Protein AF-0000000079065966 (afdb_homodimer)

Organism: Streptomyces microflavus (NCBI:txid1919)

Solvent-accessible surface area (backbone atoms only — not comparable to full-atom values): 17294 Å² total; per-residue (Å²): 127,81,74,76,70,77,72,77,68,74,50,72,69,53,46,51,36,51,50,46,52,52,47,35,49,51,50,49,51,52,50,54,34,58,73,31,46,89,75,75,36,49,62,66,55,49,52,51,52,50,55,21,69,71,29,74,92,22,32,36,45,49,69,56,48,16,60,74,68,72,39,54,65,68,60,41,50,55,50,49,52,56,36,32,77,72,44,32,31,43,78,43,78,32,88,91,34,90,84,40,42,26,41,29,55,30,73,57,26,51,52,47,44,68,64,46,47,54,56,51,46,50,49,46,33,74,63,46,54,72,66,41,52,74,67,41,43,52,46,37,34,61,44,42,48,59,39,35,53,53,49,51,54,57,71,70,51,131,128,82,74,77,71,75,72,75,69,73,50,73,68,52,45,52,36,49,52,47,52,52,48,34,50,52,50,48,50,52,51,52,36,60,72,30,46,89,73,76,39,50,62,65,55,49,50,50,51,50,54,21,68,71,29,74,94,22,32,38,44,50,69,56,47,17,60,74,68,71,40,51,66,67,60,40,49,54,49,48,51,56,36,32,76,73,46,33,32,44,78,42,77,35,88,89,34,91,85,39,42,26,41,30,57,29,72,55,27,50,52,48,44,68,63,46,47,52,55,50,46,50,50,47,32,74,64,45,54,72,69,40,53,74,67,41,44,52,46,38,35,62,47,43,48,60,37,34,52,54,49,52,53,57,72,68,52,131

Structure (mmCIF, N/CA/C/O backbone):
data_AF-0000000079065966-model_v1
#
loop_
_entity.id
_entity.type
_entity.pdbx_description
1 polymer 'MarR family transcriptional regulator'
#
loop_
_atom_site.group_PDB
_atom_site.id
_atom_site.type_symbol
_atom_site.label_atom_id
_atom_site.label_alt_id
_atom_site.label_comp_id
_atom_site.label_asym_id
_atom_site.label_entity_id
_atom_site.label_seq_id
_atom_site.pdbx_PDB_ins_code
_atom_site.Cartn_x
_atom_site.Cartn_y
_atom_site.Cartn_z
_atom_site.occupancy
_atom_site.B_iso_or_equiv
_atom_site.auth_seq_id
_atom_site.auth_comp_id
_atom_site.auth_asym_id
_atom_site.auth_atom_id
_atom_site.pdbx_PDB_model_num
ATOM 1 N N . MET A 1 1 ? -3.422 13.891 37.094 1 37.69 1 MET A N 1
ATOM 2 C CA . MET A 1 1 ? -3.006 14.859 36.094 1 37.69 1 MET A CA 1
ATOM 3 C C . MET A 1 1 ? -2.43 14.164 34.844 1 37.69 1 MET A C 1
ATOM 5 O O . MET A 1 1 ? -1.383 13.523 34.938 1 37.69 1 MET A O 1
ATOM 9 N N . GLU A 1 2 ? -3.117 13.398 34.031 1 45.69 2 GLU A N 1
ATOM 10 C CA . GLU A 1 2 ? -2.643 12.484 33 1 45.69 2 GLU A CA 1
ATOM 11 C C . GLU A 1 2 ? -1.562 13.133 32.125 1 45.69 2 GLU A C 1
ATOM 13 O O . GLU A 1 2 ? -1.772 14.211 31.562 1 45.69 2 GLU A O 1
ATOM 18 N N . THR A 1 3 ? -0.371 13.164 32.469 1 48.66 3 THR A N 1
ATOM 19 C CA . THR A 1 3 ? 0.788 13.836 31.891 1 48.66 3 THR A CA 1
ATOM 20 C C . THR A 1 3 ? 0.725 13.828 30.359 1 48.66 3 THR A C 1
ATOM 22 O O . THR A 1 3 ? 0.748 12.766 29.734 1 48.66 3 THR A O 1
ATOM 25 N N . GLU A 1 4 ? -0.039 14.727 29.781 1 56.72 4 GLU A N 1
ATOM 26 C CA . GLU A 1 4 ? -0.196 14.961 28.344 1 56.72 4 GLU A CA 1
ATOM 27 C C . GLU A 1 4 ? 1.145 14.867 27.625 1 56.72 4 GLU A C 1
ATOM 29 O O . GLU A 1 4 ? 1.995 15.75 27.766 1 56.72 4 GLU A O 1
ATOM 34 N N . THR A 1 5 ? 1.752 13.68 27.625 1 67.38 5 THR A N 1
ATOM 35 C CA . THR A 1 5 ? 3.08 13.5 27.047 1 67.38 5 THR A CA 1
ATOM 36 C C . THR A 1 5 ? 3.182 14.18 25.688 1 67.38 5 THR A C 1
ATOM 38 O O . THR A 1 5 ? 2.25 14.117 24.891 1 67.38 5 THR A O 1
ATOM 41 N N . ALA A 1 6 ? 4.078 15.164 25.578 1 87.31 6 ALA A N 1
ATOM 42 C CA . ALA A 1 6 ? 4.391 15.953 24.375 1 87.31 6 ALA A CA 1
ATOM 43 C C . ALA A 1 6 ? 4.543 15.047 23.156 1 87.31 6 ALA A C 1
ATOM 45 O O . ALA A 1 6 ? 5.086 13.945 23.25 1 87.31 6 ALA A O 1
ATOM 46 N N . THR A 1 7 ? 3.779 15.367 22.078 1 92.62 7 THR A N 1
ATOM 47 C CA . THR A 1 7 ? 3.836 14.625 20.812 1 92.62 7 THR A CA 1
ATOM 48 C C . THR A 1 7 ? 5.281 14.438 20.359 1 92.62 7 THR A C 1
ATOM 50 O O . THR A 1 7 ? 6.062 15.391 20.359 1 92.62 7 THR A O 1
ATOM 53 N N . ARG A 1 8 ? 5.773 13.281 20.203 1 95.25 8 ARG A N 1
ATOM 54 C CA . ARG A 1 8 ? 7.094 12.984 19.656 1 95.25 8 ARG A CA 1
ATOM 55 C C . ARG A 1 8 ? 7.082 13.055 18.141 1 95.25 8 ARG A C 1
ATOM 57 O O . ARG A 1 8 ? 7.066 12.031 17.453 1 95.25 8 ARG A O 1
ATOM 64 N N . TRP A 1 9 ? 7.086 14.156 17.625 1 97.5 9 TRP A N 1
ATOM 65 C CA . TRP A 1 9 ? 7.055 14.391 16.188 1 97.5 9 TRP A CA 1
ATOM 66 C C . TRP A 1 9 ? 8.242 13.711 15.5 1 97.5 9 TRP A C 1
ATOM 68 O O . TRP A 1 9 ? 9.289 13.516 16.109 1 97.5 9 TRP A O 1
ATOM 78 N N . LEU A 1 10 ? 8.047 13.383 14.266 1 97.62 10 LEU A N 1
ATOM 79 C CA . LEU A 1 10 ? 9.148 12.82 13.5 1 97.62 10 LEU A CA 1
ATOM 80 C C . LEU A 1 10 ? 10.203 13.883 13.203 1 97.62 10 LEU A C 1
ATOM 82 O O . LEU A 1 10 ? 9.875 15.016 12.867 1 97.62 10 LEU A O 1
ATOM 86 N N . SER A 1 11 ? 11.492 13.492 13.414 1 97.5 11 SER A N 1
ATOM 87 C CA . SER A 1 11 ? 12.57 14.359 12.961 1 97.5 11 SER A CA 1
ATOM 88 C C . SER A 1 11 ? 12.555 14.508 11.438 1 97.5 11 SER A C 1
ATOM 90 O O . SER A 1 11 ? 11.836 13.781 10.75 1 97.5 11 SER A O 1
ATOM 92 N N . ASP A 1 12 ? 13.336 15.438 10.914 1 95.94 12 ASP A N 1
ATOM 93 C CA . ASP A 1 12 ? 13.406 15.641 9.469 1 95.94 12 ASP A CA 1
ATOM 94 C C . ASP A 1 12 ? 13.859 14.367 8.75 1 95.94 12 ASP A C 1
ATOM 96 O O . ASP A 1 12 ? 13.312 14.008 7.711 1 95.94 12 ASP A O 1
ATOM 100 N N . THR A 1 13 ? 14.828 13.719 9.344 1 96.56 13 THR A N 1
ATOM 101 C CA . THR A 1 13 ? 15.352 12.492 8.75 1 96.56 13 THR A CA 1
ATOM 102 C C . THR A 1 13 ? 14.289 11.391 8.773 1 96.56 13 THR A C 1
ATOM 104 O O . THR A 1 13 ? 14.125 10.664 7.793 1 96.56 13 THR A O 1
ATOM 107 N N . GLU A 1 14 ? 13.617 11.32 9.898 1 97.94 14 GLU A N 1
ATOM 108 C CA . GLU A 1 14 ? 12.547 10.328 10.023 1 97.94 14 GLU A CA 1
ATOM 109 C C . GLU A 1 14 ? 11.422 10.609 9.031 1 97.94 14 GLU A C 1
ATOM 111 O O . GLU A 1 14 ? 10.906 9.68 8.398 1 97.94 14 GLU A O 1
ATOM 116 N N . GLN A 1 15 ? 11.086 11.891 8.922 1 96.88 15 GLN A N 1
ATOM 117 C CA . GLN A 1 15 ? 10.023 12.297 8 1 96.88 15 GLN A CA 1
ATOM 118 C C . GLN A 1 15 ? 10.391 11.953 6.562 1 96.88 15 GLN A C 1
ATOM 120 O O . GLN A 1 15 ? 9.555 11.461 5.805 1 96.88 15 GLN A O 1
ATOM 125 N N . CYS A 1 16 ? 11.586 12.203 6.203 1 96.12 16 CYS A N 1
ATOM 126 C CA . CYS A 1 16 ? 12.055 11.914 4.852 1 96.12 16 CYS A CA 1
ATOM 127 C C . CYS A 1 16 ? 11.984 10.414 4.559 1 96.12 16 CYS A C 1
ATOM 129 O O . CYS A 1 16 ? 11.469 10.008 3.52 1 96.12 16 CYS A O 1
ATOM 131 N N . ALA A 1 17 ? 12.43 9.602 5.465 1 97.44 17 ALA A N 1
ATOM 132 C CA . ALA A 1 17 ? 12.398 8.148 5.297 1 97.44 17 ALA A CA 1
ATOM 133 C C . ALA A 1 17 ? 10.961 7.641 5.223 1 97.44 17 ALA A C 1
ATOM 135 O O . ALA A 1 17 ? 10.641 6.773 4.402 1 97.44 17 ALA A O 1
ATOM 136 N N . TRP A 1 18 ? 10.133 8.195 6.078 1 97.81 18 TRP A N 1
ATOM 137 C CA . TRP A 1 18 ? 8.727 7.82 6.137 1 97.81 18 TRP A CA 1
ATOM 138 C C . TRP A 1 18 ? 8.031 8.109 4.809 1 97.81 18 TRP A C 1
ATOM 140 O O . TRP A 1 18 ? 7.375 7.23 4.242 1 97.81 18 TRP A O 1
ATOM 150 N N . ARG A 1 19 ? 8.25 9.305 4.293 1 95.25 19 ARG A N 1
ATOM 151 C CA . ARG A 1 19 ? 7.613 9.711 3.045 1 95.25 19 ARG A CA 1
ATOM 152 C C . ARG A 1 19 ? 8.141 8.891 1.869 1 95.25 19 ARG A C 1
ATOM 154 O O . ARG A 1 19 ? 7.383 8.547 0.959 1 95.25 19 ARG A O 1
ATOM 161 N N . THR A 1 20 ? 9.391 8.578 1.891 1 96.69 20 THR A N 1
ATOM 162 C CA . THR A 1 20 ? 9.953 7.738 0.842 1 96.69 20 THR A CA 1
ATOM 163 C C . THR A 1 20 ? 9.32 6.352 0.859 1 96.69 20 THR A C 1
ATOM 165 O O . THR A 1 20 ? 8.984 5.805 -0.193 1 96.69 20 THR A O 1
ATOM 168 N N . HIS A 1 21 ? 9.188 5.797 2.039 1 97.5 21 HIS A N 1
ATOM 169 C CA . HIS A 1 21 ? 8.547 4.492 2.166 1 97.5 21 HIS A CA 1
ATOM 170 C C . HIS A 1 21 ? 7.125 4.52 1.62 1 97.5 21 HIS A C 1
ATOM 172 O O . HIS A 1 21 ? 6.73 3.637 0.853 1 97.5 21 HIS A O 1
ATOM 178 N N . LEU A 1 22 ? 6.344 5.551 1.983 1 96 22 LEU A N 1
ATOM 179 C CA . LEU A 1 22 ? 4.969 5.684 1.514 1 96 22 LEU A CA 1
ATOM 180 C C . LEU A 1 22 ? 4.926 5.828 -0.003 1 96 22 LEU A C 1
ATOM 182 O O . LEU A 1 22 ? 4.113 5.184 -0.67 1 96 22 LEU A O 1
ATOM 186 N N . ASP A 1 23 ? 5.84 6.664 -0.522 1 94.25 23 ASP A N 1
ATOM 187 C CA . ASP A 1 23 ? 5.895 6.898 -1.962 1 94.25 23 ASP A CA 1
ATOM 188 C C . ASP A 1 23 ? 6.176 5.602 -2.717 1 94.25 23 ASP A C 1
ATOM 190 O O . ASP A 1 23 ? 5.461 5.262 -3.666 1 94.25 23 ASP A O 1
ATOM 194 N N . VAL A 1 24 ? 7.141 4.895 -2.311 1 97.31 24 VAL A N 1
ATOM 195 C CA . VAL A 1 24 ? 7.508 3.654 -2.984 1 97.31 24 VAL A CA 1
ATOM 196 C C . VAL A 1 24 ? 6.344 2.668 -2.926 1 97.31 24 VAL A C 1
ATOM 198 O O . VAL A 1 24 ? 5.992 2.053 -3.934 1 97.31 24 VAL A O 1
ATOM 201 N N . SER A 1 25 ? 5.73 2.529 -1.759 1 96.81 25 SER A N 1
ATOM 202 C CA . SER A 1 25 ? 4.625 1.594 -1.598 1 96.81 25 SER A CA 1
ATOM 203 C C . SER A 1 25 ? 3.471 1.935 -2.537 1 96.81 25 SER A C 1
ATOM 205 O O . SER A 1 25 ? 2.957 1.062 -3.24 1 96.81 25 SER A O 1
ATOM 207 N N . ARG A 1 26 ? 3.135 3.164 -2.637 1 94 26 ARG A N 1
ATOM 208 C CA . ARG A 1 26 ? 2.004 3.602 -3.447 1 94 26 ARG A CA 1
ATOM 209 C C . ARG A 1 26 ? 2.334 3.529 -4.934 1 94 26 ARG A C 1
ATOM 211 O O . ARG A 1 26 ? 1.565 2.975 -5.723 1 94 26 ARG A O 1
ATOM 218 N N . LEU A 1 27 ? 3.465 4.102 -5.312 1 95.75 27 LEU A N 1
ATOM 219 C CA . LEU A 1 27 ? 3.855 4.176 -6.715 1 95.75 27 LEU A CA 1
ATOM 220 C C . LEU A 1 27 ? 4.102 2.785 -7.285 1 95.75 27 LEU A C 1
ATOM 222 O O . LEU A 1 27 ? 3.732 2.506 -8.43 1 95.75 27 LEU A O 1
ATOM 226 N N . LEU A 1 28 ? 4.742 1.965 -6.512 1 97.12 28 LEU A N 1
ATOM 227 C CA . LEU A 1 28 ? 5.016 0.604 -6.957 1 97.12 28 LEU A CA 1
ATOM 228 C C . LEU A 1 28 ? 3.723 -0.171 -7.176 1 97.12 28 LEU A C 1
ATOM 230 O O . LEU A 1 28 ? 3.553 -0.829 -8.203 1 97.12 28 LEU A O 1
ATOM 234 N N . MET A 1 29 ? 2.818 -0.089 -6.238 1 95.44 29 MET A N 1
ATOM 235 C CA . MET A 1 29 ? 1.539 -0.781 -6.375 1 95.44 29 MET A CA 1
ATOM 236 C C . MET A 1 29 ? 0.782 -0.289 -7.602 1 95.44 29 MET A C 1
ATOM 238 O O . MET A 1 29 ? 0.208 -1.088 -8.344 1 95.44 29 MET A O 1
ATOM 242 N N . HIS A 1 30 ? 0.78 0.949 -7.801 1 93.56 30 HIS A N 1
ATOM 243 C CA . HIS A 1 30 ? 0.132 1.524 -8.977 1 93.56 30 HIS A CA 1
ATOM 244 C C . HIS A 1 30 ? 0.741 0.979 -10.266 1 93.56 30 HIS A C 1
ATOM 246 O O . HIS A 1 30 ? 0.015 0.577 -11.172 1 93.56 30 HIS A O 1
ATOM 252 N N . GLN A 1 31 ? 2.02 0.978 -10.297 1 96.12 31 GLN A N 1
ATOM 253 C CA . GLN A 1 31 ? 2.723 0.507 -11.492 1 96.12 31 GLN A CA 1
ATOM 254 C C . GLN A 1 31 ? 2.457 -0.976 -11.734 1 96.12 31 GLN A C 1
ATOM 256 O O . GLN A 1 31 ? 2.225 -1.39 -12.875 1 96.12 31 GLN A O 1
ATOM 261 N N . LEU A 1 32 ? 2.479 -1.785 -10.719 1 97.19 32 LEU A N 1
ATOM 262 C CA . LEU A 1 32 ? 2.225 -3.217 -10.844 1 97.19 32 LEU A CA 1
ATOM 263 C C . LEU A 1 32 ? 0.792 -3.477 -11.297 1 97.19 32 LEU A C 1
ATOM 265 O O . LEU A 1 32 ? 0.546 -4.367 -12.109 1 97.19 32 LEU A O 1
ATOM 269 N N . GLU A 1 33 ? -0.134 -2.723 -10.75 1 96.06 33 GLU A N 1
ATOM 270 C CA . GLU A 1 33 ? -1.522 -2.832 -11.18 1 96.06 33 GLU A CA 1
ATOM 271 C C . GLU A 1 33 ? -1.66 -2.525 -12.672 1 96.06 33 GLU A C 1
ATOM 273 O O . GLU A 1 33 ? -2.316 -3.266 -13.406 1 96.06 33 GLU A O 1
ATOM 278 N N . LYS A 1 34 ? -1.027 -1.476 -13.062 1 95.38 34 LYS A N 1
ATOM 279 C CA . LYS A 1 34 ? -1.047 -1.09 -14.477 1 95.38 34 LYS A CA 1
ATOM 280 C C . LYS A 1 34 ? -0.482 -2.199 -15.352 1 95.38 34 LYS A C 1
ATOM 282 O O . LYS A 1 34 ? -1.034 -2.498 -16.422 1 95.38 34 LYS A O 1
ATOM 287 N N . ASP A 1 35 ? 0.582 -2.83 -14.945 1 97 35 ASP A N 1
ATOM 288 C CA . ASP A 1 35 ? 1.266 -3.857 -15.727 1 97 35 ASP A CA 1
ATOM 289 C C . ASP A 1 35 ? 0.43 -5.133 -15.812 1 97 35 ASP A C 1
ATOM 291 O O . ASP A 1 35 ? 0.662 -5.977 -16.672 1 97 35 ASP A O 1
ATOM 295 N N . LEU A 1 36 ? -0.584 -5.289 -14.906 1 97.62 36 LEU A N 1
ATOM 296 C CA . LEU A 1 36 ? -1.417 -6.484 -14.898 1 97.62 36 LEU A CA 1
ATOM 297 C C . LEU A 1 36 ? -2.709 -6.258 -15.672 1 97.62 36 LEU A C 1
ATOM 299 O O . LEU A 1 36 ? -3.414 -7.211 -16.016 1 97.62 36 LEU A O 1
ATOM 303 N N . GLN A 1 37 ? -2.973 -4.992 -16.031 1 96 37 GLN A N 1
ATOM 304 C CA . GLN A 1 37 ? -4.234 -4.617 -16.656 1 96 37 GLN A CA 1
ATOM 305 C C . GLN A 1 37 ? -4.426 -5.348 -17.984 1 96 37 GLN A C 1
ATOM 307 O O . GLN A 1 37 ? -5.516 -5.844 -18.281 1 96 37 GLN A O 1
ATOM 312 N N . PRO A 1 38 ? -3.396 -5.52 -18.828 1 96.5 38 PRO A N 1
ATOM 313 C CA . PRO A 1 38 ? -3.572 -6.195 -20.109 1 96.5 38 PRO A CA 1
ATOM 314 C C . PRO A 1 38 ? -4.027 -7.645 -19.953 1 96.5 38 PRO A C 1
ATOM 316 O O . PRO A 1 38 ? -4.551 -8.234 -20.906 1 96.5 38 PRO A O 1
ATOM 319 N N . PHE A 1 39 ? -3.936 -8.172 -18.828 1 96.56 39 PHE A N 1
ATOM 320 C CA . PHE A 1 39 ? -4.277 -9.57 -18.594 1 96.56 39 PHE A CA 1
ATOM 321 C C . PHE A 1 39 ? -5.613 -9.695 -17.875 1 96.56 39 PHE A C 1
ATOM 323 O O . PHE A 1 39 ? -6.039 -10.797 -17.531 1 96.56 39 PHE A O 1
ATOM 330 N N . GLY A 1 40 ? -6.184 -8.516 -17.531 1 95.75 40 GLY A N 1
ATOM 331 C CA . GLY A 1 40 ? -7.484 -8.508 -16.875 1 95.75 40 GLY A CA 1
ATOM 332 C C . GLY A 1 40 ? -7.43 -8.938 -15.43 1 95.75 40 GLY A C 1
ATOM 333 O O . GLY A 1 40 ? -8.406 -9.453 -14.891 1 95.75 40 GLY A O 1
AT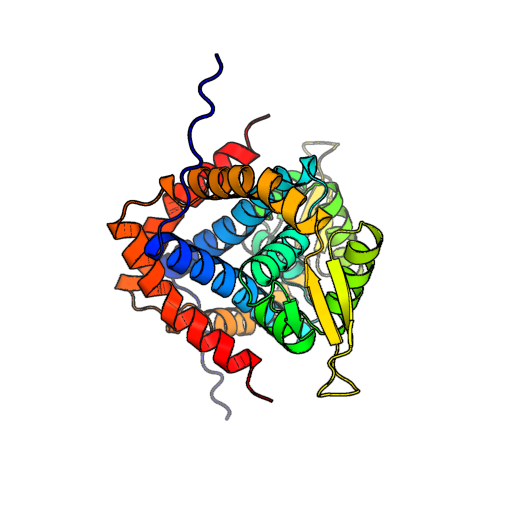OM 334 N N . LEU A 1 41 ? -6.301 -8.82 -14.773 1 97.25 41 LEU A N 1
ATOM 335 C CA . LEU A 1 41 ? -6.117 -9.203 -13.375 1 97.25 41 LEU A CA 1
ATOM 336 C C . LEU A 1 41 ? -5.789 -7.984 -12.523 1 97.25 41 LEU A C 1
ATOM 338 O O . LEU A 1 41 ? -5.051 -7.098 -12.953 1 97.25 41 LEU A O 1
ATOM 342 N N . THR A 1 42 ? -6.297 -7.941 -11.32 1 95.81 42 THR A N 1
ATOM 343 C CA . THR A 1 42 ? -5.824 -7.016 -10.297 1 95.81 42 THR A CA 1
ATOM 344 C C . THR A 1 42 ? -4.684 -7.629 -9.492 1 95.81 42 THR A C 1
ATOM 346 O O . THR A 1 42 ? -4.418 -8.828 -9.602 1 95.81 42 THR A O 1
ATOM 349 N N . MET A 1 43 ? -4.059 -6.832 -8.758 1 95.56 43 MET A N 1
ATOM 350 C CA . MET A 1 43 ? -3.01 -7.348 -7.883 1 95.56 43 MET A CA 1
ATOM 351 C C . MET A 1 43 ? -3.58 -8.352 -6.883 1 95.56 43 MET A C 1
ATOM 353 O O . MET A 1 43 ? -2.922 -9.336 -6.543 1 95.56 43 MET A O 1
ATOM 357 N N . ASN A 1 44 ? -4.738 -8.102 -6.473 1 95.31 44 ASN A N 1
ATOM 358 C CA . ASN A 1 44 ? -5.379 -9.023 -5.535 1 95.31 44 ASN A CA 1
ATOM 359 C C . ASN A 1 44 ? -5.691 -10.359 -6.188 1 95.31 44 ASN A C 1
ATOM 361 O O . ASN A 1 44 ? -5.496 -11.414 -5.578 1 95.31 44 ASN A O 1
ATOM 365 N N . ASP A 1 45 ? -6.223 -10.297 -7.398 1 97.25 45 ASP A N 1
ATOM 366 C CA . ASP A 1 45 ? -6.43 -11.531 -8.141 1 97.25 45 ASP A CA 1
ATOM 367 C C . ASP A 1 45 ? -5.133 -12.328 -8.258 1 97.25 45 ASP A C 1
ATOM 369 O O . ASP A 1 45 ? -5.109 -13.531 -7.988 1 97.25 45 ASP A O 1
ATOM 373 N N . TYR A 1 46 ? -4.16 -11.633 -8.695 1 98 46 TYR A N 1
ATOM 374 C CA . TYR A 1 46 ? -2.873 -12.281 -8.938 1 9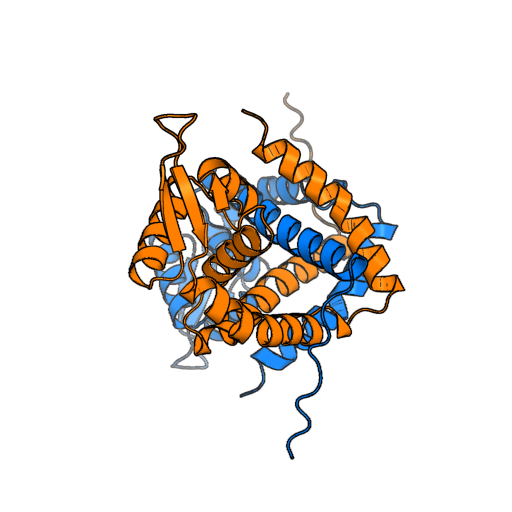8 46 TYR A CA 1
ATOM 375 C C . TYR A 1 46 ? -2.326 -12.906 -7.66 1 98 46 TYR A C 1
ATOM 377 O O . TYR A 1 46 ? -1.787 -14.016 -7.691 1 98 46 TYR A O 1
ATOM 385 N N . GLU A 1 47 ? -2.443 -12.227 -6.578 1 96.75 47 GLU A N 1
ATOM 386 C CA . GLU A 1 47 ? -1.979 -12.734 -5.293 1 96.75 47 GLU A CA 1
ATOM 387 C C . GLU A 1 47 ? -2.701 -14.031 -4.922 1 96.75 47 GLU A C 1
ATOM 389 O O . GLU A 1 47 ? -2.088 -14.961 -4.391 1 96.75 47 GLU A O 1
ATOM 394 N N . ILE A 1 48 ? -3.961 -14.055 -5.168 1 98.12 48 ILE A N 1
ATOM 395 C CA . ILE A 1 48 ? -4.734 -15.266 -4.906 1 98.12 48 ILE A CA 1
ATOM 396 C C . ILE A 1 48 ? -4.211 -16.406 -5.766 1 98.12 48 ILE A C 1
ATOM 398 O O . ILE A 1 48 ? -3.965 -17.516 -5.262 1 98.12 48 ILE A O 1
ATOM 402 N N . LEU A 1 49 ? -4.016 -16.141 -7.039 1 98.5 49 LEU A N 1
ATOM 403 C CA . LEU A 1 49 ? -3.516 -17.156 -7.957 1 98.5 49 LEU A CA 1
ATOM 404 C C . LEU A 1 49 ? -2.135 -17.641 -7.527 1 98.5 49 LEU A C 1
ATOM 406 O O . LEU A 1 49 ? -1.844 -18.844 -7.598 1 98.5 49 LEU A O 1
ATOM 410 N N . VAL A 1 50 ? -1.298 -16.781 -7.07 1 97.75 50 VAL A N 1
ATOM 411 C CA . VAL A 1 50 ? 0.043 -17.141 -6.617 1 97.75 50 VAL A CA 1
ATOM 412 C C . VAL A 1 50 ? -0.051 -18.062 -5.41 1 97.75 50 VAL A C 1
ATOM 414 O O . VAL A 1 50 ? 0.597 -19.109 -5.371 1 97.75 50 VAL A O 1
ATOM 417 N N . ASN A 1 51 ? -0.861 -17.656 -4.449 1 97.31 51 ASN A N 1
ATOM 418 C CA . ASN A 1 51 ? -1.013 -18.469 -3.252 1 97.31 51 ASN A CA 1
ATOM 419 C C . ASN A 1 51 ? -1.5 -19.875 -3.59 1 97.31 51 ASN A C 1
ATOM 421 O O . ASN A 1 51 ? -0.97 -20.859 -3.074 1 97.31 51 ASN A O 1
ATOM 425 N N . LEU A 1 52 ? -2.438 -19.953 -4.457 1 98.38 52 LEU A N 1
ATOM 426 C CA . LEU A 1 52 ? -2.975 -21.25 -4.84 1 98.38 52 LEU A CA 1
ATOM 427 C C . LEU A 1 52 ? -1.943 -22.047 -5.625 1 98.38 52 LEU A C 1
ATOM 429 O O . LEU A 1 52 ? -1.776 -23.25 -5.395 1 98.38 52 LEU A O 1
ATOM 433 N N . SER A 1 53 ? -1.277 -21.438 -6.527 1 97.56 53 SER A N 1
ATOM 434 C CA . SER A 1 53 ? -0.302 -22.094 -7.379 1 97.56 53 SER A CA 1
ATOM 435 C C . SER A 1 53 ? 0.836 -22.703 -6.559 1 97.56 53 SER A C 1
ATOM 437 O O . SER A 1 53 ? 1.437 -23.703 -6.957 1 97.56 53 SER A O 1
ATOM 439 N N . GLU A 1 54 ? 1.099 -22.109 -5.422 1 95.62 54 GLU A N 1
ATOM 440 C CA . GLU A 1 54 ? 2.217 -22.531 -4.59 1 95.62 54 GLU A CA 1
ATOM 441 C C . GLU A 1 54 ? 1.754 -23.5 -3.504 1 95.62 54 GLU A C 1
ATOM 443 O O . GLU A 1 54 ? 2.572 -24.047 -2.76 1 95.62 54 GLU A O 1
ATOM 448 N N . SER A 1 55 ? 0.519 -23.734 -3.42 1 96.94 55 SER A N 1
ATOM 449 C CA . SER A 1 55 ? -0.029 -24.578 -2.367 1 96.94 55 SER A CA 1
ATOM 450 C C . SER A 1 55 ? -0.077 -26.047 -2.805 1 96.94 55 SER A C 1
ATOM 452 O O . SER A 1 55 ? -0.126 -26.344 -4 1 96.94 55 SER A O 1
ATOM 454 N N . ASP A 1 56 ? -0.087 -26.906 -1.796 1 94.75 56 ASP A N 1
ATOM 455 C CA . ASP A 1 56 ? -0.27 -28.328 -2.07 1 94.75 56 ASP A CA 1
ATOM 456 C C . ASP A 1 56 ? -1.589 -28.578 -2.795 1 94.75 56 ASP A C 1
ATOM 458 O O . ASP A 1 56 ? -2.631 -28.047 -2.404 1 94.75 56 ASP A O 1
ATOM 462 N N . GLU A 1 57 ? -1.477 -29.359 -3.891 1 94.75 57 GLU A N 1
ATOM 463 C CA . GLU A 1 57 ? -2.627 -29.734 -4.707 1 94.75 57 GLU A CA 1
ATOM 464 C C . GLU A 1 57 ? -3.307 -28.516 -5.301 1 94.75 57 GLU A C 1
ATOM 466 O O . GLU A 1 57 ? -4.48 -28.562 -5.668 1 94.75 57 GLU A O 1
ATOM 471 N N . GLN A 1 58 ? -2.682 -27.344 -5.199 1 97.69 58 GLN A N 1
ATOM 472 C CA . GLN A 1 58 ? -3.133 -26.078 -5.77 1 97.69 58 GLN A CA 1
ATOM 473 C C . GLN A 1 58 ? -4.484 -25.656 -5.191 1 97.69 58 GLN A C 1
ATOM 475 O O . GLN A 1 58 ? -5.371 -25.219 -5.926 1 97.69 58 GLN A O 1
ATOM 480 N N . ARG A 1 59 ? -4.621 -25.891 -3.916 1 97.12 59 ARG A N 1
ATOM 481 C CA . ARG A 1 59 ? -5.836 -25.484 -3.215 1 97.12 59 ARG A CA 1
ATOM 482 C C . ARG A 1 59 ? -5.516 -24.969 -1.82 1 97.12 59 ARG A C 1
ATOM 484 O O . ARG A 1 59 ? -4.441 -25.234 -1.277 1 97.12 59 ARG A O 1
ATOM 491 N N . MET A 1 60 ? -6.379 -24.109 -1.304 1 97.06 60 MET A N 1
ATOM 492 C CA . MET A 1 60 ? -6.273 -23.562 0.047 1 97.06 60 MET A CA 1
ATOM 493 C C . MET A 1 60 ? -7.656 -23.391 0.671 1 97.06 60 MET A C 1
ATOM 495 O O . MET A 1 60 ? -8.617 -23.062 -0.023 1 97.06 60 MET A O 1
ATOM 499 N N . ARG A 1 61 ? -7.664 -23.703 2.012 1 96.12 61 ARG A N 1
ATOM 500 C CA . ARG A 1 61 ? -8.891 -23.328 2.707 1 96.12 61 ARG A CA 1
ATOM 501 C C . ARG A 1 61 ? -9.172 -21.844 2.578 1 96.12 61 ARG A C 1
ATOM 503 O O . ARG A 1 61 ? -8.25 -21.031 2.641 1 96.12 61 ARG A O 1
ATOM 510 N N . MET A 1 62 ? -10.492 -21.547 2.453 1 96.12 62 MET A N 1
ATOM 511 C CA . MET A 1 62 ? -10.891 -20.156 2.293 1 96.12 62 MET A CA 1
ATOM 512 C C . MET A 1 62 ? -10.383 -19.312 3.457 1 96.12 62 MET A C 1
ATOM 514 O O . MET A 1 62 ? -9.914 -18.188 3.254 1 96.12 62 MET A O 1
ATOM 518 N N . SER A 1 63 ? -10.391 -19.812 4.602 1 94.56 63 SER A N 1
ATOM 519 C CA . SER A 1 63 ? -9.922 -19.094 5.777 1 94.56 63 SER A CA 1
ATOM 520 C C . SER A 1 63 ? -8.422 -18.844 5.715 1 94.56 63 SER A C 1
ATOM 522 O O . SER A 1 63 ? -7.953 -17.75 6.023 1 94.56 63 SER A O 1
ATOM 524 N N . ASP A 1 64 ? -7.688 -19.812 5.281 1 95.25 64 ASP A N 1
ATOM 525 C CA . ASP A 1 64 ? -6.238 -19.688 5.148 1 95.25 64 ASP A CA 1
ATOM 526 C C . ASP A 1 64 ? -5.871 -18.703 4.039 1 95.25 64 ASP A C 1
ATOM 528 O O . ASP A 1 64 ? -4.91 -17.938 4.172 1 95.25 64 ASP A O 1
ATOM 532 N N . LEU A 1 65 ? -6.641 -18.812 3.002 1 97 65 LEU A N 1
ATOM 533 C CA . LEU A 1 65 ? -6.402 -17.922 1.871 1 97 65 LEU A CA 1
ATOM 534 C C . LEU A 1 65 ? -6.688 -16.469 2.252 1 97 65 LEU A C 1
ATOM 536 O O . LEU A 1 65 ? -5.934 -15.57 1.889 1 97 65 LEU A O 1
ATOM 540 N N . ALA A 1 66 ? -7.746 -16.234 3.008 1 95.62 66 ALA A N 1
ATOM 541 C CA . ALA A 1 66 ? -8.062 -14.898 3.498 1 95.62 66 ALA A CA 1
ATOM 542 C C . ALA A 1 66 ? -6.93 -14.359 4.363 1 95.62 66 ALA A C 1
ATOM 544 O O . ALA A 1 66 ? -6.512 -13.203 4.203 1 95.62 66 ALA A O 1
ATOM 545 N N . ALA A 1 67 ? -6.371 -15.195 5.219 1 91.88 67 ALA A N 1
ATOM 546 C CA . ALA A 1 67 ? -5.262 -14.812 6.09 1 91.88 67 ALA A CA 1
ATOM 547 C C . ALA A 1 67 ? -4.004 -14.516 5.277 1 91.88 67 ALA A C 1
ATOM 549 O O . ALA A 1 67 ? -3.338 -13.5 5.504 1 91.88 67 ALA A O 1
ATOM 550 N N . ALA A 1 68 ? -3.734 -15.344 4.309 1 93.12 68 ALA A N 1
ATOM 551 C CA . ALA A 1 68 ? -2.523 -15.219 3.5 1 93.12 68 ALA A CA 1
ATOM 552 C C . ALA A 1 68 ? -2.564 -13.969 2.635 1 93.12 68 ALA A C 1
ATOM 554 O O . ALA A 1 68 ? -1.521 -13.391 2.32 1 93.12 68 ALA A O 1
ATOM 555 N N . THR A 1 69 ? -3.721 -13.508 2.238 1 93.5 69 THR A N 1
ATOM 556 C CA . THR A 1 69 ? -3.854 -12.352 1.357 1 93.5 69 THR A CA 1
ATOM 557 C C . THR A 1 69 ? -4.242 -11.109 2.152 1 93.5 69 THR A C 1
ATOM 559 O O . THR A 1 69 ? -4.562 -10.07 1.57 1 93.5 69 THR A O 1
ATOM 562 N N . LEU A 1 70 ? -4.344 -11.312 3.449 1 88.31 70 LEU A N 1
ATOM 563 C CA . LEU A 1 70 ? -4.664 -10.219 4.359 1 88.31 70 LEU A CA 1
ATOM 564 C C . LEU A 1 70 ? -6.004 -9.586 3.992 1 88.31 70 LEU A C 1
ATOM 566 O O . LEU A 1 70 ? -6.105 -8.359 3.887 1 88.31 70 LEU A O 1
ATOM 570 N N . GLN A 1 71 ? -6.969 -10.406 3.775 1 91.06 71 GLN A N 1
ATOM 571 C CA . GLN A 1 71 ? -8.312 -9.969 3.428 1 91.06 71 GLN A CA 1
ATOM 572 C C . GLN A 1 71 ? -9.336 -10.477 4.438 1 91.06 71 GLN A C 1
ATOM 574 O O . GLN A 1 71 ? -9.133 -11.508 5.074 1 91.06 71 GLN A O 1
ATOM 579 N N . SER A 1 72 ? -10.367 -9.656 4.566 1 91.69 72 SER A N 1
ATOM 580 C CA . SER A 1 72 ? -11.516 -10.203 5.281 1 91.69 72 SER A CA 1
ATOM 581 C C . SER A 1 72 ? -12.141 -11.375 4.52 1 91.69 72 SER A C 1
ATOM 583 O O . SER A 1 72 ? -11.984 -11.477 3.299 1 91.69 72 SER A O 1
ATOM 585 N N . LYS A 1 73 ? -12.875 -12.227 5.246 1 93.12 73 LYS A N 1
ATOM 586 C CA . LYS A 1 73 ? -13.539 -13.367 4.625 1 93.12 73 LYS A CA 1
ATOM 587 C C . LYS A 1 73 ? -14.555 -12.906 3.576 1 93.12 73 LYS A C 1
ATOM 589 O O . LYS A 1 73 ? -14.656 -13.5 2.5 1 93.12 73 LYS A O 1
ATOM 594 N N . SER A 1 74 ? -15.227 -11.875 3.918 1 94.44 74 SER A N 1
ATOM 595 C CA . SER A 1 74 ? -16.234 -11.344 3.012 1 94.44 74 SER A CA 1
ATOM 596 C C . SER A 1 74 ? -15.617 -10.844 1.714 1 94.44 74 SER A C 1
ATOM 598 O O . SER A 1 74 ? -16.062 -11.203 0.624 1 94.44 74 SER A O 1
ATOM 600 N N . ARG A 1 75 ? -14.531 -10.062 1.814 1 94 75 ARG A N 1
ATOM 601 C CA . ARG A 1 75 ? -13.852 -9.523 0.641 1 94 75 ARG A CA 1
ATOM 602 C C . ARG A 1 75 ? -13.281 -10.648 -0.219 1 94 75 ARG A C 1
ATOM 604 O O . ARG A 1 75 ? -13.398 -10.617 -1.446 1 94 75 ARG A O 1
ATOM 611 N N . LEU A 1 76 ? -12.672 -11.586 0.436 1 97.12 76 LEU A N 1
ATOM 612 C CA . LEU A 1 76 ? -12.109 -12.719 -0.295 1 97.12 76 LEU A CA 1
ATOM 613 C C . LEU A 1 76 ? -13.203 -13.492 -1.021 1 97.12 76 LEU A C 1
ATOM 615 O O . LEU A 1 76 ? -13.031 -13.867 -2.184 1 97.12 76 LEU A O 1
ATOM 619 N N . SER A 1 77 ? -14.312 -13.719 -0.325 1 97 77 SER A N 1
ATOM 620 C CA . SER A 1 77 ? -15.406 -14.477 -0.921 1 97 77 SER A CA 1
ATOM 621 C C . SER A 1 77 ? -15.93 -13.797 -2.182 1 97 77 SER A C 1
ATOM 623 O O . SER A 1 77 ? -16.141 -14.453 -3.201 1 97 77 SER A O 1
ATOM 625 N N . HIS A 1 78 ? -16.078 -12.547 -2.07 1 97.25 78 HIS A N 1
ATOM 626 C CA . HIS A 1 78 ? -16.531 -11.781 -3.225 1 97.25 78 HIS A CA 1
ATOM 627 C C . HIS A 1 78 ? -15.547 -11.883 -4.379 1 97.25 78 HIS A C 1
ATOM 629 O O . HIS A 1 78 ? -15.945 -12.07 -5.531 1 97.25 78 HIS A O 1
ATOM 635 N N . GLN A 1 79 ? -14.352 -11.812 -4.086 1 97 79 GLN A N 1
ATOM 636 C CA . GLN A 1 79 ? -13.312 -11.891 -5.105 1 97 79 GLN A CA 1
ATOM 637 C C . GLN A 1 79 ? -13.258 -13.281 -5.727 1 97 79 GLN A C 1
ATOM 639 O O . GLN A 1 79 ? -13.109 -13.422 -6.941 1 97 79 GLN A O 1
ATOM 644 N N . ILE A 1 80 ? -13.344 -14.242 -4.93 1 98.19 80 ILE A N 1
ATOM 645 C CA . ILE A 1 80 ? -13.336 -15.625 -5.398 1 98.19 80 ILE A CA 1
ATOM 646 C C . ILE A 1 80 ? -14.539 -15.875 -6.305 1 98.19 80 ILE A C 1
ATOM 648 O O . ILE A 1 80 ? -14.438 -16.578 -7.305 1 98.19 80 ILE A O 1
ATOM 652 N N . THR A 1 81 ? -15.68 -15.32 -5.926 1 98.19 81 THR A N 1
ATOM 653 C CA . THR A 1 81 ? -16.875 -15.445 -6.762 1 98.19 81 THR A CA 1
ATOM 654 C C . THR A 1 81 ? -16.609 -14.883 -8.156 1 98.19 81 THR A C 1
ATOM 656 O O . THR A 1 81 ? -16.891 -15.539 -9.164 1 98.19 81 THR A O 1
ATOM 659 N N . ARG A 1 82 ? -16.047 -13.773 -8.227 1 97.94 82 ARG A N 1
ATOM 660 C CA . ARG A 1 82 ? -15.711 -13.148 -9.508 1 97.94 82 ARG A CA 1
ATOM 661 C C . ARG A 1 82 ? -14.703 -13.992 -10.281 1 97.94 82 ARG A C 1
ATOM 663 O O . ARG A 1 82 ? -14.859 -14.188 -11.492 1 97.94 82 ARG A O 1
ATOM 670 N N . MET A 1 83 ? -13.727 -14.516 -9.625 1 98.19 83 MET A N 1
ATOM 671 C CA . MET A 1 83 ? -12.68 -15.297 -10.266 1 98.19 83 MET A CA 1
ATOM 672 C C . MET A 1 83 ? -13.203 -16.656 -10.711 1 98.19 83 MET A C 1
ATOM 674 O O . MET A 1 83 ? -12.734 -17.203 -11.711 1 98.19 83 MET A O 1
ATOM 678 N N . GLU A 1 84 ? -14.109 -17.141 -9.953 1 98.38 84 GLU A N 1
ATOM 679 C CA . GLU A 1 84 ? -14.766 -18.391 -10.336 1 98.38 84 GLU A CA 1
ATOM 680 C C . GLU A 1 84 ? -15.578 -18.219 -11.609 1 98.38 84 GLU A C 1
ATOM 682 O O . GLU A 1 84 ? -15.555 -19.094 -12.484 1 98.38 84 GLU A O 1
ATOM 687 N N . THR A 1 85 ? -16.312 -17.172 -11.68 1 98.12 85 THR A N 1
ATOM 688 C CA . THR A 1 85 ? -17.078 -16.844 -12.875 1 98.12 85 THR A CA 1
ATOM 689 C C . THR A 1 85 ? -16.156 -16.734 -14.094 1 98.12 85 THR A C 1
ATOM 691 O O . THR A 1 85 ? -16.531 -17.156 -15.195 1 98.12 85 THR A O 1
ATOM 694 N N . ALA A 1 86 ? -14.93 -16.25 -13.891 1 97.81 86 ALA A N 1
ATOM 695 C CA . ALA A 1 86 ? -13.945 -16.109 -14.961 1 97.81 86 ALA A CA 1
ATOM 696 C C . ALA A 1 86 ? -13.242 -17.438 -15.242 1 97.81 86 ALA A C 1
ATOM 698 O O . ALA A 1 86 ? -12.43 -17.531 -16.156 1 97.81 86 ALA A O 1
ATOM 699 N N . GLY A 1 87 ? -13.539 -18.438 -14.398 1 98.5 87 GLY A N 1
ATOM 700 C CA . GLY A 1 87 ? -13.023 -19.781 -14.617 1 98.5 87 GLY A CA 1
ATOM 701 C C . GLY A 1 87 ? -11.633 -19.984 -14.062 1 98.5 87 GLY A C 1
ATOM 702 O O . GLY A 1 87 ? -11 -21.016 -14.312 1 98.5 87 GLY A O 1
ATOM 703 N N . LEU A 1 88 ? -11.07 -19.078 -13.266 1 98.75 88 LEU A N 1
ATOM 704 C CA . LEU A 1 88 ? -9.68 -19.094 -12.812 1 98.75 88 LEU A CA 1
ATOM 705 C C . LEU A 1 88 ? -9.531 -19.969 -11.57 1 98.75 88 LEU A C 1
ATOM 707 O O . LEU A 1 88 ? -8.461 -20.531 -11.32 1 98.75 88 LEU A O 1
ATOM 711 N N . VAL A 1 89 ? -10.609 -19.984 -10.781 1 98.81 89 VAL A N 1
ATOM 712 C CA . VAL A 1 89 ? -10.633 -20.781 -9.555 1 98.81 89 VAL A CA 1
ATOM 713 C C . VAL A 1 89 ? -11.984 -21.484 -9.414 1 98.81 89 VAL A C 1
ATOM 715 O O . VAL A 1 89 ? -12.938 -21.156 -10.125 1 98.81 89 VAL A O 1
ATOM 718 N N . ARG A 1 90 ? -12.031 -22.422 -8.555 1 98.38 90 ARG A N 1
ATOM 719 C CA . ARG A 1 90 ? -13.297 -23.062 -8.195 1 98.38 90 ARG A CA 1
ATOM 720 C C . ARG A 1 90 ? -13.344 -23.375 -6.703 1 98.38 90 ARG A C 1
ATOM 722 O O . ARG A 1 90 ? -12.297 -23.594 -6.078 1 98.38 90 ARG A O 1
ATOM 729 N N . ARG A 1 91 ? -14.547 -23.391 -6.148 1 96.94 91 ARG A N 1
ATOM 730 C CA . ARG A 1 91 ? -14.734 -23.766 -4.75 1 96.94 91 ARG A CA 1
ATOM 731 C C . ARG A 1 91 ? -15.109 -25.25 -4.621 1 96.94 91 ARG A C 1
ATOM 733 O O . ARG A 1 91 ? -15.875 -25.766 -5.434 1 96.94 91 ARG A O 1
ATOM 740 N N . THR A 1 92 ? -14.492 -25.828 -3.65 1 95.5 92 THR A N 1
ATOM 741 C CA . THR A 1 92 ? -14.867 -27.188 -3.336 1 95.5 92 THR A CA 1
ATOM 742 C C . THR A 1 92 ? -15.047 -27.375 -1.832 1 95.5 92 THR A C 1
ATOM 744 O O . THR A 1 92 ? -14.461 -26.641 -1.039 1 95.5 92 THR A O 1
ATOM 747 N N . HIS A 1 93 ? -15.891 -28.328 -1.481 1 91.75 93 HIS A N 1
ATOM 748 C CA . HIS A 1 93 ? -16.125 -28.562 -0.064 1 91.75 93 HIS A CA 1
ATOM 749 C C . HIS A 1 93 ? -14.977 -29.328 0.568 1 91.75 93 HIS A C 1
ATOM 751 O O . HIS A 1 93 ? -14.336 -30.156 -0.09 1 91.75 93 HIS A O 1
ATOM 757 N N . CYS A 1 94 ? -14.695 -28.984 1.784 1 83.25 94 CYS A N 1
ATOM 758 C CA . CYS A 1 94 ? -13.719 -29.719 2.578 1 83.25 94 CYS A CA 1
ATOM 759 C C . CYS A 1 94 ? -14.344 -30.969 3.188 1 83.25 94 CYS A C 1
ATOM 761 O O . CYS A 1 94 ? -15.344 -30.875 3.902 1 83.25 94 CYS A O 1
ATOM 763 N N . GLU A 1 95 ? -13.867 -32.062 2.869 1 80 95 GLU A N 1
ATOM 764 C CA . GLU A 1 95 ? -14.445 -33.344 3.32 1 80 95 GLU A CA 1
ATOM 765 C C . GLU A 1 95 ? -14.398 -33.438 4.84 1 80 95 GLU A C 1
ATOM 767 O O . GLU A 1 95 ? -15.312 -34 5.457 1 80 95 GLU A O 1
ATOM 772 N N . SER A 1 96 ? -13.406 -32.906 5.395 1 82.19 96 SER A N 1
ATOM 773 C CA . SER A 1 96 ? -13.18 -33.062 6.828 1 82.19 96 SER A CA 1
ATOM 774 C C . SER A 1 96 ? -13.922 -32 7.625 1 82.19 96 SER A C 1
ATOM 776 O O . SER A 1 96 ? -14.039 -32.125 8.852 1 82.19 96 SER A O 1
ATOM 778 N N . ASP A 1 97 ? -14.25 -31.062 7.035 1 75.12 97 ASP A N 1
ATOM 779 C CA . ASP A 1 97 ? -14.922 -29.938 7.672 1 75.12 97 ASP A CA 1
ATOM 780 C C . ASP A 1 97 ? -16.094 -29.438 6.824 1 75.12 97 ASP A C 1
ATOM 782 O O . ASP A 1 97 ? -15.898 -28.734 5.836 1 75.12 97 ASP A O 1
ATOM 786 N N . ARG A 1 98 ? -17.359 -29.859 7.289 1 75.19 98 ARG A N 1
ATOM 787 C CA . ARG A 1 98 ? -18.562 -29.594 6.523 1 75.19 98 ARG A CA 1
ATOM 788 C C . ARG A 1 98 ? -18.719 -28.094 6.23 1 75.19 98 ARG A C 1
ATOM 790 O O . ARG A 1 98 ? -19.281 -27.719 5.207 1 75.19 98 ARG A O 1
ATOM 797 N N . ARG A 1 99 ? -18.094 -27.25 7.02 1 76.38 99 ARG A N 1
ATOM 798 C CA . ARG A 1 99 ? -18.266 -25.812 6.844 1 76.38 99 ARG A CA 1
ATOM 799 C C . ARG A 1 99 ? -17.078 -25.203 6.102 1 76.38 99 ARG A C 1
ATOM 801 O O . ARG A 1 99 ? -17.125 -24.047 5.676 1 76.38 99 ARG A O 1
ATOM 808 N N . GLY A 1 100 ? -16.172 -25.984 5.914 1 88.12 100 GLY A N 1
ATOM 809 C CA . GLY A 1 100 ? -14.953 -25.484 5.285 1 88.12 100 GLY A CA 1
ATOM 810 C C . GLY A 1 100 ? -14.992 -25.562 3.771 1 88.12 100 GLY A C 1
ATOM 811 O O . GLY A 1 100 ? -15.586 -26.484 3.207 1 88.12 100 GLY A O 1
ATOM 812 N N . LEU A 1 101 ? -14.562 -24.5 3.145 1 94.88 101 LEU A N 1
ATOM 813 C CA . LEU A 1 101 ? -14.453 -24.484 1.69 1 94.88 101 LEU A CA 1
ATOM 814 C C . LEU A 1 101 ? -13 -24.297 1.262 1 94.88 101 LEU A C 1
ATOM 816 O O . LEU A 1 101 ? -12.211 -23.672 1.968 1 94.88 101 LEU A O 1
ATOM 820 N N . TYR A 1 102 ? -12.711 -24.984 0.126 1 96.88 102 TYR A N 1
ATOM 821 C CA . TYR A 1 102 ? -11.422 -24.781 -0.53 1 96.88 102 TYR A CA 1
ATOM 822 C C . TYR A 1 102 ? -11.57 -23.906 -1.763 1 96.88 102 TYR A C 1
ATOM 824 O O . TYR A 1 102 ? -12.555 -24.016 -2.5 1 96.88 102 TYR A O 1
ATOM 832 N N . ALA A 1 103 ? -10.625 -23.078 -1.91 1 98.25 103 ALA A N 1
ATOM 833 C CA . ALA A 1 103 ? -10.367 -22.516 -3.234 1 98.25 103 ALA A CA 1
ATOM 834 C C . ALA A 1 103 ? -9.352 -23.359 -4 1 98.25 103 ALA A C 1
ATOM 836 O O . ALA A 1 103 ? -8.312 -23.719 -3.459 1 98.25 103 ALA A O 1
ATOM 837 N N . VAL A 1 104 ? -9.688 -23.672 -5.199 1 98.62 104 VAL A N 1
ATOM 838 C CA . VAL A 1 104 ? -8.836 -24.547 -6 1 98.62 104 VAL A CA 1
ATOM 839 C C . VAL A 1 104 ? -8.469 -23.859 -7.312 1 98.62 104 VAL A C 1
ATOM 841 O O . VAL A 1 104 ? -9.32 -23.25 -7.965 1 98.62 104 VAL A O 1
ATOM 844 N N . LEU A 1 105 ? -7.184 -23.922 -7.625 1 98.75 105 LEU A N 1
ATOM 845 C CA . LEU A 1 105 ? -6.719 -23.406 -8.906 1 98.75 105 LEU A CA 1
ATOM 846 C C . LEU A 1 105 ? -7.184 -24.297 -10.055 1 98.75 105 LEU A C 1
ATOM 848 O O . LEU A 1 105 ? -6.941 -25.5 -10.047 1 98.75 105 LEU A O 1
ATOM 852 N N . THR A 1 106 ? -7.898 -23.703 -11.039 1 98.75 106 THR A N 1
ATOM 853 C CA . THR A 1 106 ? -8.352 -24.484 -12.195 1 98.75 106 THR A CA 1
ATOM 854 C C . THR A 1 106 ? -7.246 -24.594 -13.234 1 98.75 106 THR A C 1
ATOM 856 O O . THR A 1 106 ? -6.191 -23.969 -13.102 1 98.75 106 THR A O 1
ATOM 859 N N . GLU A 1 107 ? -7.527 -25.406 -14.273 1 98.38 107 GLU A N 1
ATOM 860 C CA . GLU A 1 107 ? -6.598 -25.5 -15.398 1 98.38 107 GLU A CA 1
ATOM 861 C C . GLU A 1 107 ? -6.434 -24.156 -16.078 1 98.38 107 GLU A C 1
ATOM 863 O O . GLU A 1 107 ? -5.32 -23.75 -16.422 1 98.38 107 GLU A O 1
ATOM 868 N N . LEU A 1 108 ? -7.52 -23.469 -16.203 1 98.5 108 LEU A N 1
ATOM 869 C CA . LEU A 1 108 ? -7.461 -22.141 -16.797 1 98.5 108 LEU A CA 1
ATOM 870 C C . LEU A 1 108 ? -6.656 -21.188 -15.922 1 98.5 108 LEU A C 1
ATOM 872 O O . LEU A 1 108 ? -5.883 -20.375 -16.438 1 98.5 108 LEU A O 1
ATOM 876 N N . GLY A 1 109 ? -6.891 -21.266 -14.602 1 98.5 109 GLY A N 1
ATOM 877 C CA . GLY A 1 109 ? -6.102 -20.469 -13.688 1 98.5 109 GLY A CA 1
ATOM 878 C C . GLY A 1 109 ? -4.609 -20.734 -13.789 1 98.5 109 GLY A C 1
ATOM 879 O O . GLY A 1 109 ? -3.809 -19.797 -13.812 1 98.5 109 GLY A O 1
ATOM 880 N N . ALA A 1 110 ? -4.293 -21.969 -13.945 1 98.12 110 ALA A N 1
ATOM 881 C CA . ALA A 1 110 ? -2.891 -22.359 -14.062 1 98.12 110 ALA A CA 1
ATOM 882 C C . ALA A 1 110 ? -2.291 -21.859 -15.375 1 98.12 110 ALA A C 1
ATOM 884 O O . ALA A 1 110 ? -1.152 -21.375 -15.406 1 98.12 110 ALA A O 1
ATOM 885 N N . GLU A 1 111 ? -3.045 -21.984 -16.391 1 98 111 GLU A N 1
ATOM 886 C CA . GLU A 1 111 ? -2.604 -21.484 -17.703 1 98 111 GLU A CA 1
ATOM 887 C C . GLU A 1 111 ? -2.398 -19.984 -17.672 1 98 111 GLU A C 1
ATOM 889 O O . GLU A 1 111 ? -1.425 -19.469 -18.234 1 98 111 GLU A O 1
ATOM 894 N N . THR A 1 112 ? -3.289 -19.344 -17.016 1 97.88 112 THR A N 1
ATOM 895 C CA . THR A 1 112 ? -3.18 -17.891 -16.859 1 97.88 112 THR A CA 1
ATOM 896 C C . THR A 1 112 ? -1.901 -17.516 -16.125 1 97.88 112 THR A C 1
ATOM 898 O O . THR A 1 112 ? -1.183 -16.609 -16.531 1 97.88 112 THR A O 1
ATOM 901 N N . MET A 1 113 ? -1.605 -18.234 -15.094 1 97.12 113 MET A N 1
ATOM 902 C CA . MET A 1 113 ? -0.397 -17.969 -14.312 1 97.12 113 MET A CA 1
ATOM 903 C C . MET A 1 113 ? 0.853 -18.203 -15.156 1 97.12 113 MET A C 1
ATOM 905 O O . MET A 1 113 ? 1.814 -17.438 -15.07 1 97.12 113 MET A O 1
ATOM 909 N N . ARG A 1 114 ? 0.846 -19.219 -15.938 1 96.56 114 ARG A N 1
ATOM 910 C CA . ARG A 1 114 ? 1.99 -19.516 -16.797 1 96.56 114 ARG A CA 1
ATOM 911 C C . ARG A 1 114 ? 2.246 -18.375 -17.781 1 96.56 114 ARG A C 1
ATOM 913 O O . ARG A 1 114 ? 3.396 -18.078 -18.109 1 96.56 114 ARG A O 1
ATOM 920 N N . LYS A 1 115 ? 1.201 -17.797 -18.172 1 96.69 115 LYS A N 1
ATOM 921 C CA . LYS A 1 115 ? 1.29 -16.703 -19.125 1 96.69 115 LYS A CA 1
ATOM 922 C C . LYS A 1 115 ? 1.672 -15.391 -18.438 1 96.69 115 LYS A C 1
ATOM 924 O O . LYS A 1 115 ? 2.512 -14.641 -18.938 1 96.69 115 LYS A O 1
ATOM 929 N N . VAL A 1 116 ? 1.127 -15.102 -17.266 1 97.88 116 VAL A N 1
ATOM 930 C CA . VAL A 1 116 ? 1.187 -13.781 -16.656 1 97.88 116 VAL A CA 1
ATOM 931 C C . VAL A 1 116 ? 2.414 -13.695 -15.75 1 97.88 116 VAL A C 1
ATOM 933 O O . VAL A 1 116 ? 3.037 -12.633 -15.641 1 97.88 116 VAL A O 1
ATOM 936 N N . ALA A 1 117 ? 2.807 -14.781 -15.086 1 97.75 117 ALA A N 1
ATOM 937 C CA . ALA A 1 117 ? 3.818 -14.773 -14.031 1 97.75 117 ALA A CA 1
ATOM 938 C C . ALA A 1 117 ? 5.145 -14.227 -14.547 1 97.75 117 ALA A C 1
ATOM 940 O O . ALA A 1 117 ? 5.793 -13.414 -13.883 1 97.75 117 ALA A O 1
ATOM 941 N N . PRO A 1 118 ? 5.574 -14.617 -15.797 1 97.81 118 PRO A N 1
ATOM 942 C CA . PRO A 1 118 ? 6.828 -14.07 -16.312 1 97.81 118 PRO A CA 1
ATOM 943 C C . PRO A 1 118 ? 6.777 -12.555 -16.516 1 97.81 118 PRO A C 1
ATOM 945 O O . PRO A 1 118 ? 7.77 -11.867 -16.266 1 97.81 118 PRO A O 1
ATOM 948 N N . HIS A 1 119 ? 5.652 -12.086 -16.875 1 97.5 119 HIS A N 1
ATOM 949 C CA . HIS A 1 119 ? 5.504 -10.648 -17.062 1 97.5 119 HIS A CA 1
ATOM 950 C C . HIS A 1 119 ? 5.512 -9.914 -15.734 1 97.5 119 HIS A C 1
ATOM 952 O O . HIS A 1 119 ? 6.117 -8.844 -15.609 1 97.5 119 HIS A O 1
ATOM 958 N N . HIS A 1 120 ? 4.863 -10.516 -14.781 1 97.88 120 HIS A N 1
ATOM 959 C CA . HIS A 1 120 ? 4.812 -9.906 -13.461 1 97.88 120 HIS A CA 1
ATOM 960 C C . HIS A 1 120 ? 6.195 -9.859 -12.82 1 97.88 120 HIS A C 1
ATOM 962 O O . HIS A 1 120 ? 6.594 -8.828 -12.266 1 97.88 120 HIS A O 1
ATOM 968 N N . VAL A 1 121 ? 6.945 -10.953 -12.93 1 98.12 121 VAL A N 1
ATOM 969 C CA . VAL A 1 121 ? 8.281 -10.992 -12.344 1 98.12 121 VAL A CA 1
ATOM 970 C C . VAL A 1 121 ? 9.172 -9.945 -13.016 1 98.12 121 VAL A C 1
ATOM 972 O O . VAL A 1 121 ? 9.961 -9.273 -12.352 1 98.12 121 VAL A O 1
ATOM 975 N N . GLU A 1 122 ? 9.016 -9.805 -14.281 1 98.12 122 GLU A N 1
ATOM 976 C CA . GLU A 1 122 ? 9.781 -8.789 -14.992 1 98.12 122 GLU A CA 1
ATOM 977 C C . GLU A 1 122 ? 9.438 -7.383 -14.5 1 98.12 122 GLU A C 1
ATOM 979 O O . GLU A 1 122 ? 10.32 -6.539 -14.352 1 98.12 122 GLU A O 1
ATOM 984 N N . SER A 1 123 ? 8.188 -7.172 -14.273 1 98.12 123 SER A N 1
ATOM 985 C CA . SER A 1 123 ? 7.754 -5.895 -13.719 1 98.12 123 SER A CA 1
ATOM 986 C C . SER A 1 123 ? 8.367 -5.648 -12.352 1 98.12 123 SER A C 1
ATOM 988 O O . SER A 1 123 ? 8.922 -4.578 -12.094 1 98.12 123 SER A O 1
ATOM 990 N N . VAL A 1 124 ? 8.352 -6.629 -11.477 1 98.38 124 VAL A N 1
ATOM 991 C CA . VAL A 1 124 ? 8.93 -6.543 -10.141 1 98.38 124 VAL A CA 1
ATOM 992 C C . VAL A 1 124 ? 10.43 -6.277 -10.242 1 98.38 124 VAL A C 1
ATOM 994 O O . VAL A 1 124 ? 10.977 -5.445 -9.508 1 98.38 124 VAL A O 1
ATOM 997 N N . ARG A 1 125 ? 11.086 -6.961 -11.172 1 98.44 125 ARG A N 1
ATOM 998 C CA . ARG A 1 125 ? 12.523 -6.766 -11.352 1 98.44 125 ARG A CA 1
ATOM 999 C C . ARG A 1 125 ? 12.828 -5.348 -11.828 1 98.44 125 ARG A C 1
ATOM 1001 O O . ARG A 1 125 ? 13.664 -4.656 -11.25 1 98.44 125 ARG A O 1
ATOM 1008 N N . ASN A 1 126 ? 12.078 -4.852 -12.797 1 97.94 126 ASN A N 1
ATOM 1009 C CA . ASN A 1 126 ? 12.336 -3.562 -13.43 1 97.94 126 ASN A CA 1
ATOM 1010 C C . ASN A 1 126 ? 12.086 -2.404 -12.469 1 97.94 126 ASN A C 1
ATOM 1012 O O . ASN A 1 126 ? 12.789 -1.393 -12.516 1 97.94 126 ASN A O 1
ATOM 1016 N N . HIS A 1 127 ? 11.125 -2.607 -11.547 1 98.12 127 HIS A N 1
ATOM 1017 C CA . HIS A 1 127 ? 10.664 -1.445 -10.797 1 98.12 127 HIS A CA 1
ATOM 1018 C C . HIS A 1 127 ? 11.07 -1.538 -9.328 1 98.12 127 HIS A C 1
ATOM 1020 O O . HIS A 1 127 ? 10.828 -0.613 -8.547 1 98.12 127 HIS A O 1
ATOM 1026 N N . PHE A 1 128 ? 11.688 -2.637 -9.039 1 98.62 128 PHE A N 1
ATOM 1027 C CA . PHE A 1 128 ? 12.016 -2.795 -7.629 1 98.62 128 PHE A CA 1
ATOM 1028 C C . PHE A 1 128 ? 13.312 -3.566 -7.457 1 98.62 128 PHE A C 1
ATOM 1030 O O . PHE A 1 128 ? 14.352 -2.982 -7.121 1 98.62 128 PHE A O 1
ATOM 1037 N N . MET A 1 129 ? 13.398 -4.852 -7.887 1 98.56 129 MET A N 1
ATOM 1038 C CA . MET A 1 129 ? 14.477 -5.773 -7.531 1 98.56 129 MET A CA 1
ATOM 1039 C C . MET A 1 129 ? 15.789 -5.352 -8.18 1 98.56 129 MET A C 1
ATOM 1041 O O . MET A 1 129 ? 16.828 -5.34 -7.523 1 98.56 129 MET A O 1
ATOM 1045 N N . ASP A 1 130 ? 15.766 -4.922 -9.438 1 98.06 130 ASP A N 1
ATOM 1046 C CA . ASP A 1 130 ? 16.984 -4.629 -10.18 1 98.06 130 ASP A CA 1
ATOM 1047 C C . ASP A 1 130 ? 17.547 -3.262 -9.789 1 98.06 130 ASP A C 1
ATOM 1049 O O . ASP A 1 130 ? 18.656 -2.902 -10.203 1 98.06 130 ASP A O 1
ATOM 1053 N N . LEU A 1 131 ? 16.875 -2.562 -8.977 1 98.31 131 LEU A N 1
ATOM 1054 C CA . LEU A 1 131 ? 17.328 -1.257 -8.516 1 98.31 131 LEU A CA 1
ATOM 1055 C C . LEU A 1 131 ? 18.031 -1.377 -7.172 1 98.31 131 LEU A C 1
ATOM 1057 O O . LEU A 1 131 ? 18.547 -0.384 -6.641 1 98.31 131 LEU A O 1
ATOM 1061 N N . LEU A 1 132 ? 18.078 -2.604 -6.668 1 98.12 132 LEU A N 1
ATOM 1062 C CA . LEU A 1 132 ? 18.719 -2.887 -5.383 1 98.12 132 LEU A CA 1
ATOM 1063 C C . LEU A 1 132 ? 19.938 -3.771 -5.566 1 98.12 132 LEU A C 1
ATOM 1065 O O . LEU A 1 132 ? 19.875 -4.805 -6.238 1 98.12 132 LEU A O 1
ATOM 1069 N N . SER A 1 133 ? 21.078 -3.354 -5.008 1 97.69 133 SER A N 1
ATOM 1070 C CA . SER A 1 133 ? 22.188 -4.289 -4.895 1 97.69 133 SER A CA 1
ATOM 1071 C C . SER A 1 133 ? 21.875 -5.422 -3.924 1 97.69 133 SER A C 1
ATOM 1073 O O . SER A 1 133 ? 20.953 -5.297 -3.1 1 97.69 133 SER A O 1
ATOM 1075 N N . PRO A 1 134 ? 22.625 -6.492 -3.992 1 97.12 134 PRO A N 1
ATOM 1076 C CA . PRO A 1 134 ? 22.406 -7.566 -3.021 1 97.12 134 PRO A CA 1
ATOM 1077 C C . PRO A 1 134 ? 22.516 -7.086 -1.576 1 97.12 134 PRO A C 1
ATOM 1079 O O . PRO A 1 134 ? 21.75 -7.52 -0.712 1 97.12 134 PRO A O 1
ATOM 1082 N N . GLU A 1 135 ? 23.453 -6.184 -1.352 1 97 135 GLU A N 1
ATOM 1083 C CA . GLU A 1 135 ? 23.625 -5.641 -0.009 1 97 135 GLU A CA 1
ATOM 1084 C C . GLU A 1 135 ? 22.438 -4.789 0.406 1 97 135 GLU A C 1
ATOM 1086 O O . GLU A 1 135 ? 21.922 -4.926 1.519 1 97 135 GLU A O 1
ATOM 1091 N N . ALA A 1 136 ? 21.969 -3.953 -0.479 1 97.44 136 ALA A N 1
ATOM 1092 C CA . ALA A 1 136 ? 20.812 -3.105 -0.204 1 97.44 136 ALA A CA 1
ATOM 1093 C C . ALA A 1 136 ? 19.562 -3.945 0.046 1 97.44 136 ALA A C 1
ATOM 1095 O O . ALA A 1 136 ? 18.75 -3.621 0.916 1 97.44 136 ALA A O 1
ATOM 1096 N N . LEU A 1 137 ? 19.469 -5.02 -0.699 1 97.94 137 LEU A N 1
ATOM 1097 C CA . LEU A 1 137 ? 18.328 -5.918 -0.534 1 97.94 137 LEU A CA 1
ATOM 1098 C C . LEU A 1 137 ? 18.344 -6.578 0.84 1 97.94 137 LEU A C 1
ATOM 1100 O O . LEU A 1 137 ? 17.312 -6.672 1.507 1 97.94 137 LEU A O 1
ATOM 1104 N N . ALA A 1 138 ? 19.484 -7.016 1.212 1 97.12 138 ALA A N 1
ATOM 1105 C CA . ALA A 1 138 ? 19.625 -7.652 2.52 1 97.12 138 ALA A CA 1
ATOM 1106 C C . ALA A 1 138 ? 19.297 -6.676 3.643 1 97.12 138 ALA A C 1
ATOM 1108 O O . ALA A 1 138 ? 18.625 -7.043 4.609 1 97.12 138 ALA A O 1
ATOM 1109 N N . GLU A 1 139 ? 19.703 -5.492 3.531 1 96.62 139 GLU A N 1
ATOM 1110 C CA . GLU A 1 139 ? 19.453 -4.465 4.535 1 96.62 139 GLU A CA 1
ATOM 1111 C C . GLU A 1 139 ? 17.984 -4.094 4.59 1 96.62 139 GLU A C 1
ATOM 1113 O O . GLU A 1 139 ? 17.422 -3.885 5.672 1 96.62 139 GLU A O 1
ATOM 1118 N N . LEU A 1 140 ? 17.406 -3.992 3.424 1 97.56 140 LEU A N 1
ATOM 1119 C CA . LEU A 1 140 ? 15.969 -3.715 3.348 1 97.56 140 LEU A CA 1
ATOM 1120 C C . LEU A 1 140 ? 15.164 -4.809 4.047 1 97.56 140 LEU A C 1
ATOM 1122 O O . LEU A 1 140 ? 14.297 -4.516 4.867 1 97.56 140 LEU A O 1
ATOM 1126 N N . HIS A 1 141 ? 15.492 -6 3.713 1 97.75 141 HIS A N 1
ATOM 1127 C CA . HIS A 1 141 ? 14.805 -7.133 4.32 1 97.75 141 HIS A CA 1
ATOM 1128 C C . HIS A 1 141 ? 14.992 -7.148 5.832 1 97.75 141 HIS A C 1
ATOM 1130 O O . HIS A 1 141 ? 14.039 -7.367 6.578 1 97.75 141 HIS A O 1
ATOM 1136 N N . ALA A 1 142 ? 16.156 -6.895 6.246 1 97.38 142 ALA A N 1
ATOM 1137 C CA . ALA A 1 142 ? 16.469 -6.891 7.672 1 97.38 142 ALA A CA 1
ATOM 1138 C C . ALA A 1 142 ? 15.703 -5.793 8.398 1 97.38 142 ALA A C 1
ATOM 1140 O O . ALA A 1 142 ? 15.258 -5.984 9.531 1 97.38 142 ALA A O 1
ATOM 1141 N N . ALA A 1 143 ? 15.57 -4.688 7.785 1 97.56 143 ALA A N 1
ATOM 1142 C CA . ALA A 1 143 ? 14.883 -3.547 8.383 1 97.56 143 ALA A CA 1
ATOM 1143 C C . ALA A 1 143 ? 13.375 -3.797 8.461 1 97.56 143 ALA A C 1
ATOM 1145 O O . ALA A 1 143 ? 12.727 -3.4 9.43 1 97.56 143 ALA A O 1
ATOM 1146 N N . LEU A 1 144 ? 12.812 -4.488 7.477 1 98 144 LEU A N 1
ATOM 1147 C CA . LEU A 1 144 ? 11.367 -4.609 7.367 1 98 144 LEU A CA 1
ATOM 1148 C C . LEU A 1 144 ? 10.859 -5.812 8.156 1 98 144 LEU A C 1
ATOM 1150 O O . LEU A 1 144 ? 9.695 -5.852 8.555 1 98 144 LEU A O 1
ATOM 1154 N N . THR A 1 145 ? 11.719 -6.801 8.398 1 97.5 145 THR A N 1
ATOM 1155 C CA . THR A 1 145 ? 11.312 -8.062 9.016 1 97.5 145 THR A CA 1
ATOM 1156 C C . THR A 1 145 ? 10.695 -7.82 10.391 1 97.5 145 THR A C 1
ATOM 1158 O O . THR A 1 145 ? 9.594 -8.289 10.672 1 97.5 145 THR A O 1
ATOM 1161 N N . PRO A 1 146 ? 11.328 -6.984 11.281 1 97.06 146 PRO A N 1
ATOM 1162 C CA . PRO A 1 146 ? 10.711 -6.742 12.586 1 97.06 146 PRO A CA 1
ATOM 1163 C C . PRO A 1 146 ? 9.367 -6.012 12.469 1 97.06 146 PRO A C 1
ATOM 1165 O O . PRO A 1 146 ? 8.484 -6.211 13.305 1 97.06 146 PRO A O 1
ATOM 1168 N N . ILE A 1 147 ? 9.211 -5.172 11.484 1 98 147 ILE A N 1
ATOM 1169 C CA . ILE A 1 147 ? 7.969 -4.441 11.266 1 98 147 ILE A CA 1
ATOM 1170 C C . ILE A 1 147 ? 6.863 -5.414 10.859 1 98 147 ILE A C 1
ATOM 1172 O O . ILE A 1 147 ? 5.754 -5.359 11.398 1 98 147 ILE A O 1
ATOM 1176 N N . ALA A 1 148 ? 7.203 -6.316 9.938 1 96.56 148 ALA A N 1
ATOM 1177 C CA . ALA A 1 148 ? 6.246 -7.336 9.516 1 96.56 148 ALA A CA 1
ATOM 1178 C C . ALA A 1 148 ? 5.785 -8.18 10.695 1 96.56 148 ALA A C 1
ATOM 1180 O O . ALA A 1 148 ? 4.59 -8.438 10.859 1 96.56 148 ALA A O 1
ATOM 1181 N N . GLU A 1 149 ? 6.727 -8.594 11.492 1 95.75 149 GLU A N 1
ATOM 1182 C CA . GLU A 1 149 ? 6.41 -9.422 12.648 1 95.75 149 GLU A CA 1
ATOM 1183 C C . GLU A 1 149 ? 5.52 -8.672 13.641 1 95.75 149 GLU A C 1
ATOM 1185 O O . GLU A 1 149 ? 4.566 -9.234 14.172 1 95.75 149 GLU A O 1
ATOM 1190 N N . HIS A 1 150 ? 5.832 -7.449 13.891 1 97 150 HIS A N 1
ATOM 1191 C CA . HIS A 1 150 ? 5.039 -6.609 14.781 1 97 150 HIS A CA 1
ATOM 1192 C C . HIS A 1 150 ? 3.602 -6.48 14.289 1 97 150 HIS A C 1
ATOM 1194 O O . HIS A 1 150 ? 2.656 -6.668 15.055 1 97 150 HIS A O 1
ATOM 1200 N N . LEU A 1 151 ? 3.43 -6.234 13 1 95.81 151 LEU A N 1
A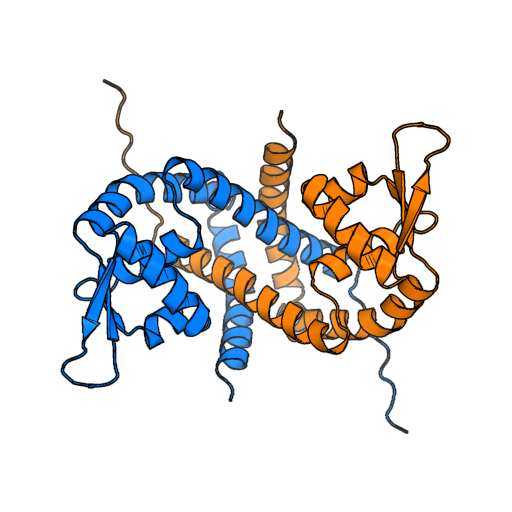TOM 1201 C CA . LEU A 1 151 ? 2.119 -5.973 12.414 1 95.81 151 LEU A CA 1
ATOM 1202 C C . LEU A 1 151 ? 1.296 -7.254 12.328 1 95.81 151 LEU A C 1
ATOM 1204 O O . LEU A 1 151 ? 0.076 -7.227 12.5 1 95.81 151 LEU A O 1
ATOM 1208 N N . ARG A 1 152 ? 1.936 -8.375 12.016 1 89.5 152 ARG A N 1
ATOM 1209 C CA . ARG A 1 152 ? 1.242 -9.656 12 1 89.5 152 ARG A CA 1
ATOM 1210 C C . ARG A 1 152 ? 0.717 -10.016 13.383 1 89.5 152 ARG A C 1
ATOM 1212 O O . ARG A 1 152 ? -0.379 -10.57 13.516 1 89.5 152 ARG A O 1
ATOM 1219 N N . GLY A 1 153 ? 1.578 -9.734 14.391 1 86 153 GLY A N 1
ATOM 1220 C CA . GLY A 1 153 ? 1.146 -9.984 15.758 1 86 153 GLY A CA 1
ATOM 1221 C C . GLY A 1 153 ? -0.065 -9.164 16.156 1 86 153 GLY A C 1
ATOM 1222 O O . GLY A 1 153 ? -0.917 -9.633 16.922 1 86 153 GLY A O 1
ATOM 1223 N N . ARG A 1 154 ? -0.223 -7.992 15.672 1 81.06 154 ARG A N 1
ATOM 1224 C CA . ARG A 1 154 ? -1.342 -7.109 15.984 1 81.06 154 ARG A CA 1
ATOM 1225 C C . ARG A 1 154 ? -2.615 -7.566 15.281 1 81.06 154 ARG A C 1
ATOM 1227 O O . ARG A 1 154 ? -3.713 -7.441 15.828 1 81.06 154 ARG A O 1
ATOM 1234 N N .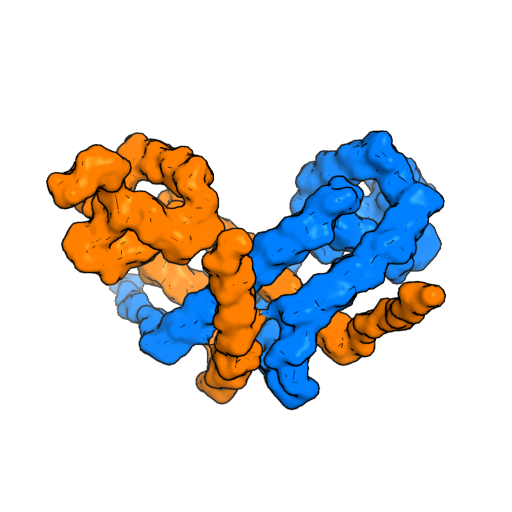 ARG A 1 155 ? -2.549 -8.031 14.086 1 72.56 155 ARG A N 1
ATOM 1235 C CA . ARG A 1 155 ? -3.711 -8.492 13.336 1 72.56 155 ARG A CA 1
ATOM 1236 C C . ARG A 1 155 ? -4.254 -9.797 13.914 1 72.56 155 ARG A C 1
ATOM 1238 O O . ARG A 1 155 ? -5.461 -10.055 13.844 1 72.56 155 ARG A O 1
ATOM 1245 N N . GLY A 1 156 ? -3.307 -10.656 14.398 1 59.5 156 GLY A N 1
ATOM 1246 C CA . GLY A 1 156 ? -3.699 -11.93 14.984 1 59.5 156 GLY A CA 1
ATOM 1247 C C . GLY A 1 156 ? -4.266 -11.789 16.391 1 59.5 156 GLY A C 1
ATOM 1248 O O . GLY A 1 156 ? -4.762 -12.758 16.969 1 59.5 156 GLY A O 1
ATOM 1249 N N . LYS A 1 157 ? -4.008 -10.68 17 1 47.56 157 LYS A N 1
ATOM 1250 C CA . LYS A 1 157 ? -4.52 -10.547 18.359 1 47.56 157 LYS A CA 1
ATOM 1251 C C . LYS A 1 157 ? -6.008 -10.219 18.359 1 47.56 157 LYS A C 1
ATOM 1253 O O . LYS A 1 157 ? -6.445 -9.297 17.672 1 47.56 157 LYS A O 1
ATOM 1258 N N . PRO A 1 158 ? -6.969 -11.156 19.109 1 42.66 158 PRO A N 1
ATOM 1259 C CA . PRO A 1 158 ? -8.414 -10.977 19.234 1 42.66 158 PRO A CA 1
ATOM 1260 C C . PRO A 1 158 ? -8.781 -9.617 19.844 1 42.66 158 PRO A C 1
ATOM 1262 O O . PRO A 1 158 ? -7.988 -9.031 20.578 1 42.66 158 PRO A O 1
ATOM 1265 N N . MET B 1 1 ? 14.148 -14.75 -35 1 37.84 1 MET B N 1
ATOM 1266 C CA . MET B 1 1 ? 13.883 -15.727 -33.938 1 37.84 1 MET B CA 1
ATOM 1267 C C . MET B 1 1 ? 13.828 -15.055 -32.594 1 37.84 1 MET B C 1
ATOM 1269 O O . MET B 1 1 ? 14.828 -14.531 -32.094 1 37.84 1 MET B O 1
ATOM 1273 N N . GLU B 1 2 ? 12.898 -14.188 -32.188 1 45.41 2 GLU B N 1
ATOM 1274 C CA . GLU B 1 2 ? 12.883 -13.297 -31.047 1 45.41 2 GLU B CA 1
ATOM 1275 C C . GLU B 1 2 ? 13.305 -14.023 -29.766 1 45.41 2 GLU B C 1
ATOM 1277 O O . GLU B 1 2 ? 12.719 -15.047 -29.406 1 45.41 2 GLU B O 1
ATOM 1282 N N . THR B 1 3 ? 14.484 -14.18 -29.453 1 48.69 3 THR B N 1
ATOM 1283 C CA . THR B 1 3 ? 15.117 -14.961 -28.391 1 48.69 3 THR B CA 1
ATOM 1284 C C . THR B 1 3 ? 14.305 -14.883 -27.109 1 48.69 3 THR B C 1
ATOM 1286 O O . THR B 1 3 ? 14.117 -13.797 -26.547 1 48.69 3 THR B O 1
ATOM 1289 N N . GLU B 1 4 ? 13.25 -15.664 -27 1 56.84 4 GLU B N 1
ATOM 1290 C CA . GLU B 1 4 ? 12.375 -15.828 -25.844 1 56.84 4 GLU B CA 1
ATOM 1291 C C . GLU B 1 4 ? 13.18 -15.844 -24.547 1 56.84 4 GLU B C 1
ATOM 1293 O O . GLU B 1 4 ? 13.883 -16.812 -24.25 1 56.84 4 GLU B O 1
ATOM 1298 N N . THR B 1 5 ? 13.844 -14.719 -24.219 1 67.5 5 THR B N 1
ATOM 1299 C CA . THR B 1 5 ? 14.711 -14.664 -23.047 1 67.5 5 THR B CA 1
ATOM 1300 C C . THR B 1 5 ? 14.039 -15.305 -21.844 1 67.5 5 THR B C 1
ATOM 1302 O O . THR B 1 5 ? 12.844 -15.117 -21.609 1 67.5 5 THR B O 1
ATOM 1305 N N . ALA B 1 6 ? 14.633 -16.391 -21.328 1 87.38 6 ALA B N 1
ATOM 1306 C CA . ALA B 1 6 ? 14.211 -17.156 -20.156 1 87.38 6 ALA B CA 1
ATOM 1307 C C . ALA B 1 6 ? 13.844 -16.234 -19 1 87.38 6 ALA B C 1
ATOM 1309 O O . ALA B 1 6 ? 14.508 -15.219 -18.766 1 87.38 6 ALA B O 1
ATOM 1310 N N . THR B 1 7 ? 12.609 -16.422 -18.453 1 92.5 7 THR B N 1
ATOM 1311 C CA . THR B 1 7 ? 12.125 -15.641 -17.312 1 92.5 7 THR B CA 1
ATOM 1312 C C . THR B 1 7 ? 13.164 -15.617 -16.188 1 92.5 7 THR B C 1
ATOM 1314 O O . THR B 1 7 ? 13.711 -16.656 -15.828 1 92.5 7 THR B O 1
ATOM 1317 N N . ARG B 1 8 ? 13.648 -14.523 -15.773 1 95.19 8 ARG B N 1
ATOM 1318 C CA . ARG B 1 8 ? 14.547 -14.367 -14.633 1 95.19 8 ARG B CA 1
ATOM 1319 C C . ARG B 1 8 ? 13.773 -14.398 -13.32 1 95.19 8 ARG B C 1
ATOM 1321 O O . ARG B 1 8 ? 13.547 -13.359 -12.703 1 95.19 8 ARG B O 1
ATOM 1328 N N . TRP B 1 9 ? 13.391 -15.477 -12.914 1 97.5 9 TRP B N 1
ATOM 1329 C CA . TRP B 1 9 ? 12.617 -15.656 -11.688 1 97.5 9 TRP B CA 1
ATOM 1330 C C . TRP B 1 9 ? 13.375 -15.102 -10.484 1 97.5 9 TRP B C 1
ATOM 1332 O O . TRP B 1 9 ? 14.602 -15.055 -10.484 1 97.5 9 TRP B O 1
ATOM 1342 N N . LEU B 1 10 ? 12.633 -14.719 -9.5 1 97.69 10 LEU B N 1
ATOM 1343 C CA . LEU B 1 10 ? 13.266 -14.266 -8.266 1 97.69 10 LEU B CA 1
ATOM 1344 C C . LEU B 1 10 ? 13.898 -15.438 -7.52 1 97.69 10 LEU B C 1
ATOM 1346 O O . LEU B 1 10 ? 13.32 -16.516 -7.438 1 97.69 10 LEU B O 1
ATOM 1350 N N . SER B 1 11 ? 15.148 -15.203 -7.051 1 97.5 11 SER B N 1
ATOM 1351 C CA . SER B 1 11 ? 15.75 -16.188 -6.148 1 97.5 11 SER B CA 1
ATOM 1352 C C . SER B 1 11 ? 14.961 -16.281 -4.844 1 97.5 11 SER B C 1
ATOM 1354 O O . SER B 1 11 ? 14.086 -15.453 -4.574 1 97.5 11 SER B O 1
ATOM 1356 N N . ASP B 1 12 ? 15.258 -17.281 -4.027 1 95.94 12 ASP B N 1
ATOM 1357 C CA . ASP B 1 12 ? 14.57 -17.453 -2.75 1 95.94 12 ASP B CA 1
ATOM 1358 C C . ASP B 1 12 ? 14.75 -16.219 -1.861 1 95.94 12 ASP B C 1
ATOM 1360 O O . ASP B 1 12 ? 13.805 -15.758 -1.224 1 95.94 12 ASP B O 1
ATOM 1364 N N . THR B 1 13 ? 15.953 -15.695 -1.861 1 96.56 13 THR B N 1
ATOM 1365 C CA . THR B 1 13 ? 16.25 -14.516 -1.053 1 96.56 13 THR B CA 1
ATOM 1366 C C . THR B 1 13 ? 15.484 -13.305 -1.563 1 96.56 13 THR B C 1
ATOM 1368 O O . THR B 1 13 ? 14.938 -12.531 -0.774 1 96.56 13 THR B O 1
ATOM 1371 N N . GLU B 1 14 ? 15.477 -13.188 -2.869 1 97.94 14 GLU B N 1
ATOM 1372 C CA . GLU B 1 14 ? 14.742 -12.086 -3.482 1 97.94 14 GLU B CA 1
ATOM 1373 C C . GLU B 1 14 ? 13.242 -12.195 -3.195 1 97.94 14 GLU B C 1
ATOM 1375 O O . GLU B 1 14 ? 12.594 -11.195 -2.879 1 97.94 14 GLU B O 1
ATOM 1380 N N . GLN B 1 15 ? 12.742 -13.43 -3.314 1 96.94 15 GLN B N 1
ATOM 1381 C CA . GLN B 1 15 ? 11.328 -13.68 -3.061 1 96.94 15 GLN B CA 1
ATOM 1382 C C . GLN B 1 15 ? 10.961 -13.344 -1.618 1 96.94 15 GLN B C 1
ATOM 1384 O O . GLN B 1 15 ? 9.922 -12.727 -1.362 1 96.94 15 GLN B O 1
ATOM 1389 N N . CYS B 1 16 ? 11.789 -13.711 -0.72 1 96.19 16 CYS B N 1
ATOM 1390 C CA . CYS B 1 16 ? 11.547 -13.438 0.692 1 96.19 16 CYS B CA 1
ATOM 1391 C C . CYS B 1 16 ? 11.523 -11.938 0.961 1 96.19 16 CYS B C 1
ATOM 1393 O O . CYS B 1 16 ? 10.609 -11.438 1.615 1 96.19 16 CYS B O 1
ATOM 1395 N N . ALA B 1 17 ? 12.453 -11.211 0.423 1 97.44 17 ALA B N 1
ATOM 1396 C CA . ALA B 1 17 ? 12.516 -9.766 0.599 1 97.44 17 ALA B CA 1
ATOM 1397 C C . ALA B 1 17 ? 11.305 -9.086 -0.036 1 97.44 17 ALA B C 1
ATOM 1399 O O . ALA B 1 17 ? 10.727 -8.164 0.545 1 97.44 17 ALA B O 1
ATOM 1400 N N . TRP B 1 18 ? 10.953 -9.562 -1.196 1 97.81 18 TRP B N 1
ATOM 1401 C CA . TRP B 1 18 ? 9.82 -9.023 -1.937 1 97.81 18 TRP B CA 1
ATOM 1402 C C . TRP B 1 18 ? 8.523 -9.188 -1.144 1 97.81 18 TRP B C 1
ATOM 1404 O O . TRP B 1 18 ? 7.785 -8.219 -0.95 1 97.81 18 TRP B O 1
ATOM 1414 N N . ARG B 1 19 ? 8.305 -10.375 -0.628 1 95.25 19 ARG B N 1
ATOM 1415 C CA . ARG B 1 19 ? 7.09 -10.664 0.121 1 95.25 19 ARG B CA 1
ATOM 1416 C C . ARG B 1 19 ? 7.055 -9.883 1.43 1 95.25 19 ARG B C 1
ATOM 1418 O O . ARG B 1 19 ? 5.992 -9.422 1.853 1 95.25 19 ARG B O 1
ATOM 1425 N N . THR B 1 20 ? 8.172 -9.727 2.045 1 96.69 20 THR B N 1
ATOM 1426 C CA . THR B 1 20 ? 8.242 -8.922 3.264 1 96.69 20 THR B CA 1
ATOM 1427 C C . THR B 1 20 ? 7.871 -7.473 2.979 1 96.69 20 THR B C 1
ATOM 1429 O O . THR B 1 20 ? 7.117 -6.855 3.738 1 96.69 20 THR B O 1
ATOM 1432 N N . HIS B 1 21 ? 8.406 -6.945 1.909 1 97.5 21 HIS B N 1
ATOM 1433 C CA . HIS B 1 21 ? 8.078 -5.578 1.521 1 97.5 21 HIS B CA 1
ATOM 1434 C C . HIS B 1 21 ? 6.582 -5.418 1.283 1 97.5 21 HIS B C 1
ATOM 1436 O O . HIS B 1 21 ? 5.969 -4.473 1.78 1 97.5 21 HIS B O 1
ATOM 1442 N N . LEU B 1 22 ? 5.973 -6.355 0.548 1 96 22 LEU B N 1
ATOM 1443 C CA . LEU B 1 22 ? 4.543 -6.305 0.266 1 96 22 LEU B CA 1
ATOM 1444 C C . LEU B 1 22 ? 3.729 -6.398 1.553 1 96 22 LEU B C 1
ATOM 1446 O O . LEU B 1 22 ? 2.779 -5.637 1.749 1 96 22 LEU B O 1
ATOM 1450 N N . ASP B 1 23 ? 4.152 -7.32 2.424 1 94.31 23 ASP B N 1
ATOM 1451 C CA . ASP B 1 23 ? 3.457 -7.516 3.691 1 94.31 23 ASP B CA 1
ATOM 1452 C C . ASP B 1 23 ? 3.475 -6.238 4.531 1 94.31 23 ASP B C 1
ATOM 1454 O O . ASP B 1 23 ? 2.432 -5.789 5.008 1 94.31 23 ASP B O 1
ATOM 1458 N N . VAL B 1 24 ? 4.598 -5.668 4.688 1 97.31 24 VAL B N 1
ATOM 1459 C CA . VAL B 1 24 ? 4.723 -4.457 5.496 1 97.31 24 VAL B CA 1
ATOM 1460 C C . VAL B 1 24 ? 3.867 -3.344 4.898 1 97.31 24 VAL B C 1
ATOM 1462 O O . VAL B 1 24 ? 3.135 -2.66 5.617 1 97.31 24 VAL B O 1
ATOM 1465 N N . SER B 1 25 ? 3.938 -3.178 3.588 1 96.81 25 SER B N 1
ATOM 1466 C CA . SER B 1 25 ? 3.176 -2.121 2.928 1 96.81 25 SER B CA 1
ATOM 1467 C C . SER B 1 25 ? 1.679 -2.293 3.158 1 96.81 25 SER B C 1
ATOM 1469 O O . SER B 1 25 ? 0.992 -1.344 3.545 1 96.81 25 SER B O 1
ATOM 1471 N N . ARG B 1 26 ? 1.185 -3.467 3.033 1 94 26 ARG B N 1
ATOM 1472 C CA . ARG B 1 26 ? -0.243 -3.742 3.158 1 94 26 ARG B CA 1
ATOM 1473 C C . ARG B 1 26 ? -0.69 -3.664 4.613 1 94 26 ARG B C 1
ATOM 1475 O O . ARG B 1 26 ? -1.678 -2.998 4.93 1 94 26 ARG B O 1
ATOM 1482 N N . LEU B 1 27 ? 0.03 -4.344 5.488 1 95.81 27 LEU B N 1
ATOM 1483 C CA . LEU B 1 27 ? -0.341 -4.422 6.895 1 95.81 27 LEU B CA 1
ATOM 1484 C C . LEU B 1 27 ? -0.254 -3.049 7.555 1 95.81 27 LEU B C 1
ATOM 1486 O O . LEU B 1 27 ? -1.106 -2.693 8.375 1 95.81 27 LEU B O 1
ATOM 1490 N N . LEU B 1 28 ? 0.78 -2.336 7.223 1 97.19 28 LEU B N 1
ATOM 1491 C CA . LEU B 1 28 ? 0.955 -1.003 7.789 1 97.19 28 LEU B CA 1
ATOM 1492 C C . LEU B 1 28 ? -0.176 -0.076 7.352 1 97.19 28 LEU B C 1
ATOM 1494 O O . LEU B 1 28 ? -0.755 0.633 8.18 1 97.19 28 LEU B O 1
ATOM 1498 N N . MET B 1 29 ? 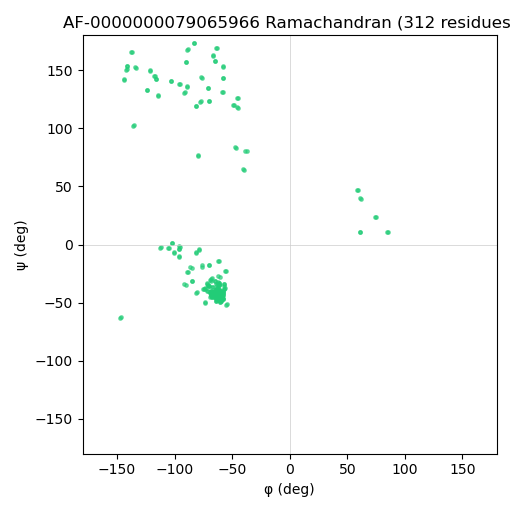-0.501 -0.086 6.098 1 95.5 29 MET B N 1
ATOM 1499 C CA . MET B 1 29 ? -1.586 0.755 5.598 1 95.5 29 MET B CA 1
ATOM 1500 C C . MET B 1 29 ? -2.906 0.395 6.27 1 95.5 29 MET B C 1
ATOM 1502 O O . MET B 1 29 ? -3.674 1.279 6.652 1 95.5 29 MET B O 1
ATOM 1506 N N . HIS B 1 30 ? -3.15 -0.822 6.402 1 93.69 30 HIS B N 1
ATOM 1507 C CA . HIS B 1 30 ? -4.355 -1.28 7.078 1 93.69 30 HIS B CA 1
ATOM 1508 C C . HIS B 1 30 ? -4.41 -0.771 8.516 1 93.69 30 HIS B C 1
ATOM 1510 O O . HIS B 1 30 ? -5.441 -0.259 8.961 1 93.69 30 HIS B O 1
ATOM 1516 N N . GLN B 1 31 ? -3.328 -0.921 9.188 1 96.19 31 GLN B N 1
ATOM 1517 C CA . GLN B 1 31 ? -3.258 -0.499 10.578 1 96.19 31 GLN B CA 1
ATOM 1518 C C . GLN B 1 31 ? -3.436 1.011 10.703 1 96.19 31 GLN B C 1
ATOM 1520 O O . GLN B 1 31 ? -4.156 1.484 11.586 1 96.19 31 GLN B O 1
ATOM 1525 N N . LEU B 1 32 ? -2.818 1.787 9.852 1 97.19 32 LEU B N 1
ATOM 1526 C CA . LEU B 1 32 ? -2.934 3.24 9.883 1 97.19 32 LEU B CA 1
ATOM 1527 C C . LEU B 1 32 ? -4.359 3.68 9.57 1 97.19 32 LEU B C 1
ATOM 1529 O O . LEU B 1 32 ? -4.875 4.617 10.188 1 97.19 32 LEU B O 1
ATOM 1533 N N . GLU B 1 33 ? -4.977 3.02 8.625 1 96.12 33 GLU B N 1
ATOM 1534 C CA . GLU B 1 33 ? -6.375 3.303 8.312 1 96.12 33 GLU B CA 1
ATOM 1535 C C . GLU B 1 33 ? -7.27 3.062 9.523 1 96.12 33 GLU B C 1
ATOM 1537 O O . GLU B 1 33 ? -8.109 3.9 9.859 1 96.12 33 GLU B O 1
ATOM 1542 N N . LYS B 1 34 ? -7.039 1.967 10.141 1 95.38 34 LYS B N 1
ATOM 1543 C CA . LYS B 1 34 ? -7.805 1.632 11.344 1 95.38 34 LYS B CA 1
ATOM 1544 C C . LYS B 1 34 ? -7.625 2.695 12.422 1 95.38 34 LYS B C 1
ATOM 1546 O O . LYS B 1 34 ? -8.594 3.092 13.078 1 95.38 34 LYS B O 1
ATOM 1551 N N . ASP B 1 35 ? -6.434 3.176 12.617 1 97 35 ASP B N 1
ATOM 1552 C CA . ASP B 1 35 ? -6.113 4.141 13.664 1 97 35 ASP B CA 1
ATOM 1553 C C . ASP B 1 35 ? -6.719 5.508 13.359 1 97 35 ASP B C 1
ATOM 1555 O O . ASP B 1 35 ? -6.852 6.348 14.25 1 97 35 ASP B O 1
ATOM 1559 N N . LEU B 1 36 ? -7.121 5.758 12.078 1 97.62 36 LEU B N 1
ATOM 1560 C CA . LEU B 1 36 ? -7.691 7.043 11.695 1 97.62 36 LEU B CA 1
ATOM 1561 C C . LEU B 1 36 ? -9.219 6.992 11.719 1 97.62 36 LEU B C 1
ATOM 1563 O O . LEU B 1 36 ? -9.875 8.031 11.688 1 97.62 36 LEU B O 1
ATOM 1567 N N . GLN B 1 37 ? -9.773 5.777 11.867 1 96 37 GLN B N 1
ATOM 1568 C CA . GLN B 1 37 ? -11.211 5.574 11.781 1 96 37 GLN B CA 1
ATOM 1569 C C . GLN B 1 37 ? -11.945 6.363 12.859 1 96 37 GLN B C 1
ATOM 1571 O O . GLN B 1 37 ? -12.969 6.996 12.586 1 96 37 GLN B O 1
ATOM 1576 N N . PRO B 1 38 ? -11.461 6.434 14.094 1 96.56 38 PRO B N 1
ATOM 1577 C CA . PRO B 1 38 ? -12.164 7.168 15.141 1 96.56 38 PRO B CA 1
ATOM 1578 C C . PRO B 1 38 ? -12.312 8.656 14.828 1 96.56 38 PRO B C 1
ATOM 1580 O O . PRO B 1 38 ? -13.164 9.336 15.414 1 96.56 38 PRO B O 1
ATOM 1583 N N . PHE B 1 39 ? -11.609 9.133 13.898 1 96.5 39 PHE B N 1
ATOM 1584 C CA . PHE B 1 39 ? -11.625 10.555 13.578 1 96.5 39 PHE B CA 1
ATOM 1585 C C . PHE B 1 39 ? -12.406 10.812 12.297 1 96.5 39 PHE B C 1
ATOM 1587 O O . PHE B 1 39 ? -12.469 11.945 11.812 1 96.5 39 PHE B O 1
ATOM 1594 N N . GLY B 1 40 ? -12.859 9.711 11.68 1 95.69 40 GLY B N 1
ATOM 1595 C CA . GLY B 1 40 ? -13.656 9.836 10.469 1 95.69 40 GLY B CA 1
ATOM 1596 C C . GLY B 1 40 ? -12.836 10.203 9.25 1 95.69 40 GLY B C 1
ATOM 1597 O O . GLY B 1 40 ? -13.352 10.812 8.312 1 95.69 40 GLY B O 1
ATOM 1598 N N . LEU B 1 41 ? -11.547 9.93 9.234 1 97.25 41 LEU B N 1
ATOM 1599 C CA . LEU B 1 41 ? -10.648 10.242 8.117 1 97.25 41 LEU B CA 1
ATOM 1600 C C . LEU B 1 41 ? -10.086 8.969 7.504 1 97.25 41 LEU B C 1
ATOM 1602 O O . LEU B 1 41 ? -9.766 8.016 8.219 1 97.25 41 LEU B O 1
ATOM 1606 N N . THR B 1 42 ? -9.945 8.945 6.211 1 95.75 42 THR B N 1
ATOM 1607 C CA . THR B 1 42 ? -9.141 7.934 5.527 1 95.75 42 THR B CA 1
ATOM 1608 C C . THR B 1 42 ? -7.691 8.383 5.414 1 95.75 42 THR B C 1
ATOM 1610 O O . THR B 1 42 ? -7.371 9.547 5.676 1 95.75 42 THR B O 1
ATOM 1613 N N . MET B 1 43 ? -6.887 7.496 5.059 1 95.5 43 MET B N 1
ATOM 1614 C CA . MET B 1 43 ? -5.492 7.852 4.832 1 95.5 43 MET B CA 1
ATOM 1615 C C . MET B 1 43 ? -5.367 8.883 3.711 1 95.5 43 MET B C 1
ATOM 1617 O O . MET B 1 43 ? -4.512 9.766 3.768 1 95.5 43 MET B O 1
ATOM 1621 N N . ASN B 1 44 ? -6.199 8.766 2.771 1 95.31 44 ASN B N 1
ATOM 1622 C CA . ASN B 1 44 ? -6.176 9.719 1.667 1 95.31 44 ASN B CA 1
ATOM 1623 C C . ASN B 1 44 ? -6.605 11.109 2.121 1 95.31 44 ASN B C 1
ATOM 1625 O O . ASN B 1 44 ? -6.004 12.109 1.72 1 95.31 44 ASN B O 1
ATOM 1629 N N . ASP B 1 45 ? -7.66 11.141 2.912 1 97.19 45 ASP B N 1
ATOM 1630 C CA . ASP B 1 45 ? -8.055 12.422 3.494 1 97.19 45 ASP B CA 1
ATOM 1631 C C . ASP B 1 45 ? -6.898 13.055 4.258 1 97.19 45 ASP B C 1
ATOM 1633 O O . ASP B 1 45 ? -6.602 14.242 4.07 1 97.19 45 ASP B O 1
ATOM 1637 N N . TYR B 1 46 ? -6.367 12.273 5.098 1 98 46 TYR B N 1
ATOM 1638 C CA . TYR B 1 46 ? -5.305 12.766 5.965 1 98 46 TYR B CA 1
ATOM 1639 C C . TYR B 1 46 ? -4.125 13.281 5.148 1 98 46 TYR B C 1
ATOM 1641 O O . TYR B 1 46 ? -3.541 14.312 5.473 1 98 46 TYR B O 1
ATOM 1649 N N . GLU B 1 47 ? -3.775 12.57 4.129 1 96.81 47 GLU B N 1
ATOM 1650 C CA . GLU B 1 47 ? -2.676 12.977 3.258 1 96.81 47 GLU B CA 1
ATOM 1651 C C . GLU B 1 47 ? -2.953 14.328 2.615 1 96.81 47 GLU B C 1
ATOM 1653 O O . GLU B 1 47 ? -2.051 15.164 2.486 1 96.81 47 GLU B O 1
ATOM 1658 N N . ILE B 1 48 ? -4.152 14.523 2.203 1 98.12 48 ILE B N 1
ATOM 1659 C CA . ILE B 1 48 ? -4.543 15.805 1.626 1 98.12 48 ILE B CA 1
ATOM 1660 C C . ILE B 1 48 ? -4.375 16.906 2.666 1 98.12 48 ILE B C 1
ATOM 1662 O O . ILE B 1 48 ? -3.783 17.953 2.383 1 98.12 48 ILE B O 1
ATOM 1666 N N . LEU B 1 49 ? -4.867 16.672 3.859 1 98.5 49 LEU B N 1
ATOM 1667 C CA . LEU B 1 49 ? -4.773 17.656 4.934 1 98.5 49 LEU B CA 1
ATOM 1668 C C . LEU B 1 49 ? -3.314 17.953 5.262 1 98.5 49 LEU B C 1
ATOM 1670 O O . LEU B 1 49 ? -2.955 19.109 5.5 1 98.5 49 LEU B O 1
ATOM 1674 N N . VAL B 1 50 ? -2.477 16.969 5.258 1 97.69 50 VAL B N 1
ATOM 1675 C CA . VAL B 1 50 ? -1.057 17.156 5.539 1 97.69 50 VAL B CA 1
ATOM 1676 C C . VAL B 1 50 ? -0.424 18.031 4.469 1 97.69 50 VAL B C 1
ATOM 1678 O O . VAL B 1 50 ? 0.28 19 4.789 1 97.69 50 VAL B O 1
ATOM 1681 N N . ASN B 1 51 ? -0.698 17.688 3.23 1 97.31 51 ASN B N 1
ATOM 1682 C CA . ASN B 1 51 ? -0.136 18.484 2.139 1 97.31 51 ASN B CA 1
ATOM 1683 C C . ASN B 1 51 ? -0.552 19.938 2.229 1 97.31 51 ASN B C 1
ATOM 1685 O O . ASN B 1 51 ? 0.279 20.844 2.072 1 97.31 51 ASN B O 1
ATOM 1689 N N . LEU B 1 52 ? -1.779 20.172 2.518 1 98.38 52 LEU B N 1
ATOM 1690 C CA . LEU B 1 52 ? -2.271 21.531 2.621 1 98.38 52 LEU B CA 1
ATOM 1691 C C . LEU B 1 52 ? -1.676 22.234 3.838 1 98.38 52 LEU B C 1
ATOM 1693 O O . LEU B 1 52 ? -1.27 23.391 3.754 1 98.38 52 LEU B O 1
ATOM 1697 N N . SER B 1 53 ? -1.625 21.562 4.93 1 97.56 53 SER B N 1
ATOM 1698 C CA . SER B 1 53 ? -1.13 22.141 6.176 1 97.56 53 SER B CA 1
ATOM 1699 C C . SER B 1 53 ? 0.328 22.562 6.043 1 97.56 53 SER B C 1
ATOM 1701 O O . SER B 1 53 ? 0.768 23.5 6.719 1 97.56 53 SER B O 1
ATOM 1703 N N . GLU B 1 54 ? 1.036 21.922 5.172 1 95.62 54 GLU B N 1
ATOM 1704 C CA . GLU B 1 54 ? 2.463 22.172 5.016 1 95.62 54 GLU B CA 1
ATOM 1705 C C . GLU B 1 54 ? 2.723 23.156 3.875 1 95.62 54 GLU B C 1
ATOM 1707 O O . GLU B 1 54 ? 3.861 23.578 3.654 1 95.62 54 GLU B O 1
ATOM 1712 N N . SER B 1 55 ? 1.729 23.531 3.203 1 96.94 55 SER B N 1
ATOM 1713 C CA . SER B 1 55 ? 1.882 24.406 2.045 1 96.94 55 SER B CA 1
ATOM 1714 C C . SER B 1 55 ? 1.8 25.875 2.443 1 96.94 55 SER B C 1
ATOM 1716 O O . SER B 1 55 ? 1.204 26.219 3.469 1 96.94 55 SER B O 1
ATOM 1718 N N . ASP B 1 56 ? 2.398 26.703 1.585 1 94.75 56 ASP B N 1
ATOM 1719 C CA . ASP B 1 56 ? 2.275 28.141 1.772 1 94.75 56 ASP B CA 1
ATOM 1720 C C . ASP B 1 56 ? 0.811 28.578 1.758 1 94.75 56 ASP B C 1
ATOM 1722 O O . ASP B 1 56 ? 0.043 28.156 0.888 1 94.75 56 ASP B O 1
ATOM 1726 N N . GLU B 1 57 ? 0.467 29.375 2.787 1 94.75 57 GLU B N 1
ATOM 1727 C CA . GLU B 1 57 ? -0.882 29.906 2.939 1 94.75 57 GLU B CA 1
ATOM 1728 C C . GLU B 1 57 ? -1.908 28.781 3.08 1 94.75 57 GLU B C 1
ATOM 1730 O O . GLU B 1 57 ? -3.096 28.984 2.818 1 94.75 57 GLU B O 1
ATOM 1735 N N . GLN B 1 58 ? -1.464 27.547 3.268 1 97.62 58 GLN B N 1
ATOM 1736 C CA . GLN B 1 58 ? -2.281 26.359 3.5 1 97.62 58 GLN B CA 1
ATOM 1737 C C . GLN B 1 58 ? -3.207 26.094 2.316 1 97.62 58 GLN B C 1
ATOM 1739 O O . GLN B 1 58 ? -4.387 25.781 2.5 1 97.62 58 GLN B O 1
ATOM 1744 N N . ARG B 1 59 ? -2.66 26.297 1.142 1 97.06 59 ARG B N 1
ATOM 1745 C CA . ARG B 1 59 ? -3.408 26.016 -0.082 1 97.06 59 ARG B CA 1
ATOM 1746 C C . ARG B 1 59 ? -2.504 25.406 -1.149 1 97.06 59 ARG B C 1
ATOM 1748 O O . ARG B 1 59 ? -1.28 25.531 -1.081 1 97.06 59 ARG B O 1
ATOM 1755 N N . MET B 1 60 ? -3.096 24.641 -2.041 1 97.12 60 MET B N 1
ATOM 1756 C CA . MET B 1 60 ? -2.404 24.047 -3.178 1 97.12 60 MET B CA 1
ATOM 1757 C C . MET B 1 60 ? -3.303 24.016 -4.41 1 97.12 60 MET B C 1
ATOM 1759 O O . MET B 1 60 ? -4.516 23.828 -4.297 1 97.12 60 MET B O 1
ATOM 1763 N N . ARG B 1 61 ? -2.605 24.281 -5.57 1 96.19 61 ARG B N 1
ATOM 1764 C CA . ARG B 1 61 ? -3.361 24.047 -6.793 1 96.19 61 ARG B CA 1
ATOM 1765 C C . ARG B 1 61 ? -3.848 22.594 -6.867 1 96.19 61 ARG B C 1
ATOM 1767 O O . ARG B 1 61 ? -3.121 21.672 -6.492 1 96.19 61 ARG B O 1
ATOM 1774 N N . MET B 1 62 ? -5.074 22.469 -7.422 1 96.12 62 MET B N 1
ATOM 1775 C CA . MET B 1 62 ? -5.664 21.141 -7.52 1 96.12 62 MET B CA 1
ATOM 1776 C C . MET B 1 62 ? -4.754 20.203 -8.305 1 96.12 62 MET B C 1
ATOM 1778 O O . MET B 1 62 ? -4.586 19.031 -7.93 1 96.12 62 MET B O 1
ATOM 1782 N N . SER B 1 63 ? -4.145 20.656 -9.289 1 94.62 63 SER B N 1
ATOM 1783 C CA . SER B 1 63 ? -3.248 19.844 -10.102 1 94.62 63 SER B CA 1
ATOM 1784 C C . SER B 1 63 ? -2.014 19.422 -9.312 1 94.62 63 SER B C 1
ATOM 1786 O O . SER B 1 63 ? -1.59 18.266 -9.383 1 94.62 63 SER B O 1
ATOM 1788 N N . ASP B 1 64 ? -1.484 20.312 -8.547 1 95.25 64 ASP B N 1
ATOM 1789 C CA . ASP B 1 64 ? -0.317 20.016 -7.719 1 95.25 64 ASP B CA 1
ATOM 1790 C C . ASP B 1 64 ? -0.667 19.031 -6.602 1 95.25 64 ASP B C 1
ATOM 1792 O O . ASP B 1 64 ? 0.134 18.156 -6.262 1 95.25 64 ASP B O 1
ATOM 1796 N N . LEU B 1 65 ? -1.828 19.266 -6.078 1 97 65 LEU B N 1
ATOM 1797 C CA . LEU B 1 65 ? -2.291 18.406 -5.004 1 97 65 LEU B CA 1
ATOM 1798 C C . LEU B 1 65 ? -2.523 16.984 -5.52 1 97 65 LEU B C 1
ATOM 1800 O O . LEU B 1 65 ? -2.16 16.016 -4.855 1 97 65 LEU B O 1
ATOM 1804 N N . ALA B 1 66 ? -3.09 16.859 -6.703 1 95.62 66 ALA B N 1
ATOM 1805 C CA . ALA B 1 66 ? -3.279 15.547 -7.32 1 95.62 66 ALA B CA 1
ATOM 1806 C C . ALA B 1 66 ? -1.942 14.844 -7.531 1 95.62 66 ALA B C 1
ATOM 1808 O O . ALA B 1 66 ? -1.804 13.656 -7.219 1 95.62 66 ALA B O 1
ATOM 1809 N N . ALA B 1 67 ? -0.94 15.578 -7.969 1 91.88 67 ALA B N 1
ATOM 1810 C CA . ALA B 1 67 ? 0.399 15.039 -8.188 1 91.88 67 ALA B CA 1
ATOM 1811 C C . ALA B 1 67 ? 1.045 14.625 -6.875 1 91.88 67 ALA B C 1
ATOM 1813 O O . ALA B 1 67 ? 1.608 13.531 -6.77 1 91.88 67 ALA B O 1
ATOM 1814 N N . ALA B 1 68 ? 0.897 15.438 -5.879 1 93.06 68 ALA B N 1
ATOM 1815 C CA . ALA B 1 68 ? 1.526 15.203 -4.582 1 93.06 68 ALA B CA 1
ATOM 1816 C C . ALA B 1 68 ? 0.914 13.992 -3.889 1 93.06 68 ALA B C 1
ATOM 1818 O O . ALA B 1 68 ? 1.587 13.305 -3.115 1 93.06 68 ALA B O 1
ATOM 1819 N N . THR B 1 69 ? -0.331 13.688 -4.129 1 93.44 69 THR B N 1
ATOM 1820 C CA . THR B 1 69 ? -1.019 12.586 -3.461 1 93.44 69 THR B CA 1
ATOM 1821 C C . THR B 1 69 ? -1.111 11.367 -4.379 1 93.44 69 THR B C 1
ATOM 1823 O O . THR B 1 69 ? -1.801 10.398 -4.062 1 93.44 69 THR B O 1
ATOM 1826 N N . LEU B 1 70 ? -0.539 11.539 -5.551 1 88.25 70 LEU B N 1
ATOM 1827 C CA . LEU B 1 70 ? -0.498 10.461 -6.527 1 88.25 70 LEU B CA 1
ATOM 1828 C C . LEU B 1 70 ? -1.907 10 -6.891 1 88.25 70 LEU B C 1
ATOM 1830 O O . LEU B 1 70 ? -2.195 8.797 -6.883 1 88.25 70 LEU B O 1
ATOM 1834 N N . GLN B 1 71 ? -2.729 10.938 -7.152 1 91 71 GLN B N 1
ATOM 1835 C CA . GLN B 1 71 ? -4.113 10.672 -7.531 1 91 71 GLN B CA 1
ATOM 1836 C C . GLN B 1 71 ? -4.43 11.266 -8.906 1 91 71 GLN B C 1
ATOM 1838 O O . GLN B 1 71 ? -3.816 12.25 -9.32 1 91 71 GLN B O 1
ATOM 1843 N N . SER B 1 72 ? -5.355 10.586 -9.555 1 91.56 72 SER B N 1
ATOM 1844 C CA . SER B 1 72 ? -5.922 11.242 -10.727 1 91.56 72 SER B CA 1
ATOM 1845 C C . SER B 1 72 ? -6.691 12.5 -10.336 1 91.56 72 SER B C 1
ATOM 1847 O O . SER B 1 72 ? -7.148 12.625 -9.203 1 91.56 72 SER B O 1
ATOM 1849 N N . LYS B 1 73 ? -6.852 13.406 -11.312 1 93.12 73 LYS B N 1
ATOM 1850 C CA . LYS B 1 73 ? -7.602 14.633 -11.07 1 93.12 73 LYS B CA 1
ATOM 1851 C C . LYS B 1 73 ? -9.047 14.328 -10.68 1 93.12 73 LYS B C 1
ATOM 1853 O O . LYS B 1 73 ? -9.594 14.969 -9.781 1 93.12 73 LYS B O 1
ATOM 1858 N N . SER B 1 74 ? -9.578 13.375 -11.344 1 94.44 74 SER B N 1
ATOM 1859 C CA . SER B 1 74 ? -10.961 12.992 -11.078 1 94.44 74 SER B CA 1
ATOM 1860 C C . SER B 1 74 ? -11.125 12.469 -9.656 1 94.44 74 SER B C 1
ATOM 1862 O O . SER B 1 74 ? -12.016 12.906 -8.922 1 94.44 74 SER B O 1
ATOM 1864 N N . ARG B 1 75 ? -10.242 11.562 -9.219 1 94 75 ARG B N 1
ATOM 1865 C CA . ARG B 1 75 ? -10.305 10.992 -7.879 1 94 75 ARG B CA 1
ATOM 1866 C C . ARG B 1 75 ? -10.109 12.07 -6.816 1 94 75 ARG B C 1
ATOM 1868 O O . ARG B 1 75 ? -10.828 12.102 -5.812 1 94 75 ARG B O 1
ATOM 1875 N N . LEU B 1 76 ? -9.141 12.914 -7.051 1 97.06 76 LEU B N 1
ATOM 1876 C CA . LEU B 1 76 ? -8.891 13.992 -6.105 1 97.06 76 LEU B CA 1
ATOM 1877 C C . LEU B 1 76 ? -10.102 14.914 -5.996 1 97.06 76 LEU B C 1
ATOM 1879 O O . LEU B 1 76 ? -10.492 15.305 -4.895 1 97.06 76 LEU B O 1
ATOM 1883 N N . SER B 1 77 ? -10.688 15.242 -7.148 1 96.94 77 SER B N 1
ATOM 1884 C CA . SER B 1 77 ? -11.828 16.141 -7.152 1 96.94 77 SER B CA 1
ATOM 1885 C C . SER B 1 77 ? -12.992 15.578 -6.344 1 96.94 77 SER B C 1
ATOM 1887 O O . SER B 1 77 ? -13.609 16.281 -5.551 1 96.94 77 SER B O 1
ATOM 1889 N N . HIS B 1 78 ? -13.211 14.352 -6.547 1 97.19 78 HIS B N 1
ATOM 1890 C CA . HIS B 1 78 ? -14.273 13.68 -5.797 1 97.19 78 HIS B CA 1
ATOM 1891 C C . HIS B 1 78 ? -13.984 13.703 -4.301 1 97.19 78 HIS B C 1
ATOM 1893 O O . HIS B 1 78 ? -14.875 13.977 -3.494 1 97.19 78 HIS B O 1
ATOM 1899 N N . GLN B 1 79 ? -12.828 13.484 -3.955 1 96.94 79 GLN B N 1
ATOM 1900 C CA . GLN B 1 79 ? -12.43 13.477 -2.553 1 96.94 79 GLN B CA 1
ATOM 1901 C C . GLN B 1 79 ? -12.523 14.875 -1.946 1 96.94 79 GLN B C 1
ATOM 1903 O O . GLN B 1 79 ? -12.984 15.039 -0.814 1 96.94 79 GLN B O 1
ATOM 1908 N N . ILE B 1 80 ? -12.078 15.805 -2.654 1 98.19 80 ILE B N 1
ATOM 1909 C CA . ILE B 1 80 ? -12.133 17.188 -2.203 1 98.19 80 ILE B CA 1
ATOM 1910 C C . ILE B 1 80 ? -13.594 17.609 -2.012 1 98.19 80 ILE B C 1
ATOM 1912 O O . ILE B 1 80 ? -13.914 18.344 -1.071 1 98.19 80 ILE B O 1
ATOM 1916 N N . THR B 1 81 ? -14.453 17.172 -2.918 1 98.19 81 THR B N 1
ATOM 1917 C CA . THR B 1 81 ? -15.875 17.469 -2.779 1 98.19 81 THR B CA 1
ATOM 1918 C C . THR B 1 81 ? -16.406 16.938 -1.452 1 98.19 81 THR B C 1
ATOM 1920 O O . THR B 1 81 ? -17.078 17.656 -0.713 1 98.19 81 THR B O 1
ATOM 1923 N N . ARG B 1 82 ? -16.094 15.781 -1.143 1 97.94 82 ARG B N 1
ATOM 1924 C CA . ARG B 1 82 ? -16.516 15.172 0.111 1 97.94 82 ARG B CA 1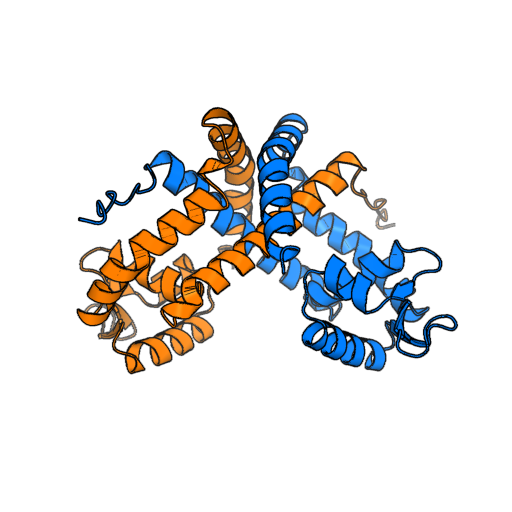
ATOM 1925 C C . ARG B 1 82 ? -15.938 15.914 1.309 1 97.94 82 ARG B C 1
ATOM 1927 O O . ARG B 1 82 ? -16.641 16.172 2.285 1 97.94 82 ARG B O 1
ATOM 1934 N N . MET B 1 83 ? -14.711 16.297 1.237 1 98.19 83 MET B N 1
ATOM 1935 C CA . MET B 1 83 ? -14.031 16.969 2.336 1 98.19 83 MET B CA 1
ATOM 1936 C C . MET B 1 83 ? -14.547 18.391 2.502 1 98.19 83 MET B C 1
ATOM 1938 O O . MET B 1 83 ? -14.57 18.922 3.613 1 98.19 83 MET B O 1
ATOM 1942 N N . GLU B 1 84 ? -14.875 18.969 1.399 1 98.38 84 GLU B N 1
ATOM 1943 C CA . GLU B 1 84 ? -15.477 20.297 1.437 1 98.38 84 GLU B CA 1
ATOM 1944 C C . GLU B 1 84 ? -16.828 20.266 2.139 1 98.38 84 GLU B C 1
ATOM 1946 O O . GLU B 1 84 ? -17.141 21.156 2.932 1 98.38 84 GLU B O 1
ATOM 1951 N N . THR B 1 85 ? -17.641 19.297 1.811 1 98.12 85 THR B N 1
ATOM 1952 C CA . THR B 1 85 ? -18.922 19.109 2.463 1 98.12 85 THR B CA 1
ATOM 1953 C C . THR B 1 85 ? -18.75 18.938 3.969 1 98.12 85 THR B C 1
ATOM 1955 O O . THR B 1 85 ? -19.562 19.438 4.754 1 98.12 85 THR B O 1
ATOM 1958 N N . ALA B 1 86 ? -17.656 18.312 4.387 1 97.81 86 ALA B N 1
ATOM 1959 C CA . ALA B 1 86 ? -17.359 18.078 5.797 1 97.81 86 ALA B CA 1
ATOM 1960 C C . ALA B 1 86 ? -16.734 19.328 6.434 1 97.81 86 ALA B C 1
ATOM 1962 O O . ALA B 1 86 ? -16.484 19.359 7.641 1 97.81 86 ALA B O 1
ATOM 1963 N N . GLY B 1 87 ? -16.438 20.328 5.586 1 98.5 87 GLY B N 1
ATOM 1964 C CA . GLY B 1 87 ? -15.953 21.609 6.066 1 98.5 87 GLY B CA 1
ATOM 1965 C C . GLY B 1 87 ? -14.445 21.625 6.285 1 98.5 87 GLY B C 1
ATOM 1966 O O . GLY B 1 87 ? -13.906 22.578 6.844 1 98.5 87 GLY B O 1
ATOM 1967 N N . LEU B 1 88 ? -13.688 20.625 5.84 1 98.69 88 LEU B N 1
ATOM 1968 C CA . LEU B 1 88 ? -12.266 20.469 6.137 1 98.69 88 LEU B CA 1
ATOM 1969 C C . LEU B 1 88 ? -11.414 21.281 5.16 1 98.69 88 LEU B C 1
ATOM 1971 O O . LEU B 1 88 ? -10.312 21.703 5.496 1 98.69 88 LEU B O 1
ATOM 1975 N N . VAL B 1 89 ? -11.945 21.391 3.947 1 98.81 89 VAL B N 1
ATOM 1976 C CA . VAL B 1 89 ? -11.258 22.141 2.898 1 98.81 89 VAL B CA 1
ATOM 1977 C C . VAL B 1 89 ? -12.266 23 2.129 1 98.81 89 VAL B C 1
ATOM 1979 O O . VAL B 1 89 ? -13.477 22.812 2.262 1 98.81 89 VAL B O 1
ATOM 1982 N N . ARG B 1 90 ? -11.766 23.906 1.389 1 98.38 90 ARG B N 1
ATOM 1983 C CA . ARG B 1 90 ? -12.594 24.688 0.467 1 98.38 90 ARG B CA 1
ATOM 1984 C C . ARG B 1 90 ? -11.852 24.953 -0.84 1 98.38 90 ARG B C 1
ATOM 1986 O O . ARG B 1 90 ? -10.625 25.016 -0.858 1 98.38 90 ARG B O 1
ATOM 1993 N N . ARG B 1 91 ? -12.609 25.078 -1.919 1 96.94 91 ARG B N 1
ATOM 1994 C CA . ARG B 1 91 ? -12.031 25.422 -3.213 1 96.94 91 ARG B CA 1
ATOM 1995 C C . ARG B 1 91 ? -12.117 26.922 -3.473 1 96.94 91 ARG B C 1
ATOM 1997 O O . ARG B 1 91 ? -13.117 27.562 -3.137 1 96.94 91 ARG B O 1
ATOM 2004 N N . THR B 1 92 ? -11.039 27.391 -3.994 1 95.5 92 THR B N 1
ATOM 2005 C CA . THR B 1 92 ? -11.039 28.781 -4.414 1 95.5 92 THR B CA 1
ATOM 2006 C C . THR B 1 92 ? -10.43 28.938 -5.805 1 95.5 92 THR B C 1
ATOM 2008 O O . THR B 1 92 ? -9.617 28.109 -6.223 1 95.5 92 THR B O 1
ATOM 2011 N N . HIS B 1 93 ? -10.867 29.969 -6.512 1 91.69 93 HIS B N 1
ATOM 2012 C CA . HIS B 1 93 ? -10.344 30.188 -7.855 1 91.69 93 HIS B CA 1
ATOM 2013 C C . HIS B 1 93 ? -8.945 30.781 -7.809 1 91.69 93 HIS B C 1
ATOM 2015 O O . HIS B 1 93 ? -8.625 31.562 -6.906 1 91.69 93 HIS B O 1
ATOM 2021 N N . CYS B 1 94 ? -8.133 30.359 -8.734 1 83.19 94 CYS B N 1
ATO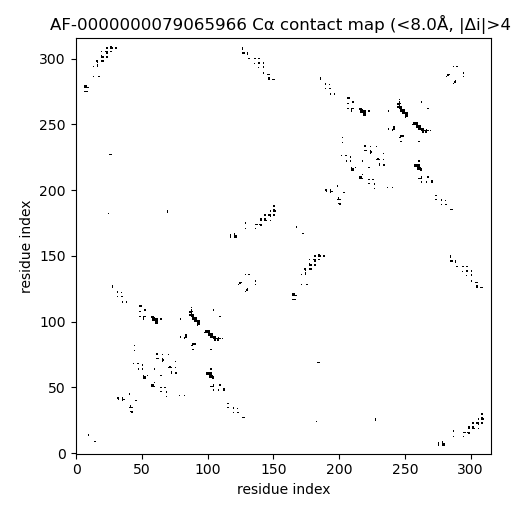M 2022 C CA . CYS B 1 94 ? -6.816 30.953 -8.922 1 83.19 94 CYS B CA 1
ATOM 2023 C C . CYS B 1 94 ? -6.906 32.219 -9.734 1 83.19 94 CYS B C 1
ATOM 2025 O O . CYS B 1 94 ? -7.418 32.219 -10.852 1 83.19 94 CYS B O 1
ATOM 2027 N N . GLU B 1 95 ? -6.527 33.281 -9.203 1 80.06 95 GLU B N 1
ATOM 2028 C CA . GLU B 1 95 ? -6.652 34.594 -9.852 1 80.06 95 GLU B CA 1
ATOM 2029 C C . GLU B 1 95 ? -5.832 34.656 -11.141 1 80.06 95 GLU B C 1
ATOM 2031 O O . GLU B 1 95 ? -6.246 35.281 -12.117 1 80.06 95 GLU B O 1
ATOM 2036 N N . SER B 1 96 ? -4.762 34 -11.117 1 81.81 96 SER B N 1
ATOM 2037 C CA . SER B 1 96 ? -3.83 34.062 -12.242 1 81.81 96 SER B CA 1
ATOM 2038 C C . SER B 1 96 ? -4.199 33.062 -13.344 1 81.81 96 SER B C 1
ATOM 2040 O O . SER B 1 96 ? -3.686 33.156 -14.461 1 81.81 96 SER B O 1
ATOM 2042 N N . ASP B 1 97 ? -4.875 32.188 -13.023 1 74.75 97 ASP B N 1
ATOM 2043 C CA . ASP B 1 97 ? -5.281 31.125 -13.945 1 74.75 97 ASP B CA 1
ATOM 2044 C C . ASP B 1 97 ? -6.77 30.812 -13.805 1 74.75 97 ASP B C 1
ATOM 2046 O O . ASP B 1 97 ? -7.18 30.125 -12.867 1 74.75 97 ASP B O 1
ATOM 2050 N N . ARG B 1 98 ? -7.582 31.344 -14.82 1 75.25 98 ARG B N 1
ATOM 2051 C CA . ARG B 1 98 ? -9.039 31.266 -14.766 1 75.25 98 ARG B CA 1
ATOM 2052 C C . ARG B 1 98 ? -9.492 29.812 -14.625 1 75.25 98 ARG B C 1
ATOM 2054 O O . ARG B 1 98 ? -10.539 29.531 -14.039 1 75.25 98 ARG B O 1
ATOM 2061 N N . ARG B 1 99 ? -8.664 28.859 -15.023 1 75.94 99 ARG B N 1
ATOM 2062 C CA . ARG B 1 99 ? -9.07 27.453 -14.992 1 75.94 99 ARG B CA 1
ATOM 2063 C C . ARG B 1 99 ? -8.5 26.75 -13.766 1 75.94 99 ARG B C 1
ATOM 2065 O O . ARG B 1 99 ? -8.891 25.625 -13.453 1 75.94 99 ARG B O 1
ATOM 2072 N N . GLY B 1 100 ? -7.719 27.422 -13.125 1 87.94 100 GLY B N 1
ATOM 2073 C CA . GLY B 1 100 ? -7.051 26.797 -11.992 1 87.94 100 GLY B CA 1
ATOM 2074 C C . GLY B 1 100 ? -7.824 26.922 -10.695 1 87.94 100 GLY B C 1
ATOM 2075 O O . GLY B 1 100 ? -8.508 27.922 -10.469 1 87.94 100 GLY B O 1
ATOM 2076 N N . LEU B 1 101 ? -7.887 25.859 -9.961 1 94.88 101 LEU B N 1
ATOM 2077 C CA . LEU B 1 101 ? -8.516 25.875 -8.648 1 94.88 101 LEU B CA 1
ATOM 2078 C C . LEU B 1 101 ? -7.496 25.531 -7.559 1 94.88 101 LEU B C 1
ATOM 2080 O O . LEU B 1 101 ? -6.547 24.781 -7.801 1 94.88 101 LEU B O 1
ATOM 2084 N N . TYR B 1 102 ? -7.73 26.219 -6.414 1 96.88 102 TYR B N 1
ATOM 2085 C CA . TYR B 1 102 ? -6.973 25.891 -5.215 1 96.88 102 TYR B CA 1
ATOM 2086 C C . TYR B 1 102 ? -7.82 25.078 -4.246 1 96.88 102 TYR B C 1
ATOM 2088 O O . TYR B 1 102 ? -9.016 25.328 -4.09 1 96.88 102 TYR B O 1
ATOM 2096 N N . ALA B 1 103 ? -7.18 24.156 -3.662 1 98.25 103 ALA B N 1
ATOM 2097 C CA . ALA B 1 103 ? -7.684 23.609 -2.404 1 98.25 103 ALA B CA 1
ATOM 2098 C C . ALA B 1 103 ? -7.09 24.344 -1.209 1 98.25 103 ALA B C 1
ATOM 2100 O O . ALA B 1 103 ? -5.879 24.578 -1.154 1 98.25 103 ALA B O 1
ATOM 2101 N N . VAL B 1 104 ? -7.934 24.75 -0.321 1 98.62 104 VAL B N 1
ATOM 2102 C CA . VAL B 1 104 ? -7.5 25.547 0.818 1 98.62 104 VAL B CA 1
ATOM 2103 C C . VAL B 1 104 ? -7.914 24.859 2.119 1 98.62 104 VAL B C 1
ATOM 2105 O O . VAL B 1 104 ? -9.047 24.391 2.246 1 98.62 104 VAL B O 1
ATOM 2108 N N . LEU B 1 105 ? -6.961 24.781 3.025 1 98.75 105 LEU B N 1
ATOM 2109 C CA . LEU B 1 105 ? -7.258 24.266 4.355 1 98.75 105 LEU B CA 1
ATOM 2110 C C . LEU B 1 105 ? -8.125 25.234 5.145 1 98.75 105 LEU B C 1
ATOM 2112 O O . LEU B 1 105 ? -7.762 26.406 5.293 1 98.75 105 LEU B O 1
ATOM 2116 N N . THR B 1 106 ? -9.305 24.781 5.637 1 98.75 106 THR B N 1
ATOM 2117 C CA . THR B 1 106 ? -10.172 25.641 6.43 1 98.75 106 THR B CA 1
ATOM 2118 C C . THR B 1 106 ? -9.727 25.656 7.887 1 98.75 106 THR B C 1
ATOM 2120 O O . THR B 1 106 ? -8.828 24.906 8.281 1 98.75 106 THR B O 1
ATOM 2123 N N . GLU B 1 107 ? -10.391 26.531 8.664 1 98.38 107 GLU B N 1
ATOM 2124 C CA . GLU B 1 107 ? -10.141 26.562 10.102 1 98.38 107 GLU B CA 1
ATOM 2125 C C . GLU B 1 107 ? -10.5 25.219 10.742 1 98.38 107 GLU B C 1
ATOM 2127 O O . GLU B 1 107 ? -9.758 24.703 11.586 1 98.38 107 GLU B O 1
ATOM 2132 N N . LEU B 1 108 ? -11.57 24.672 10.289 1 98.5 108 LEU B N 1
ATOM 2133 C CA . LEU B 1 108 ? -11.977 23.375 10.797 1 98.5 108 LEU B CA 1
ATOM 2134 C C . LEU B 1 108 ? -10.961 22.297 10.414 1 98.5 108 LEU B C 1
ATOM 2136 O O . LEU B 1 108 ? -10.648 21.422 11.219 1 98.5 108 LEU B O 1
ATOM 2140 N N . GLY B 1 109 ? -10.492 22.359 9.164 1 98.5 109 GLY B N 1
ATOM 2141 C CA . GLY B 1 109 ? -9.453 21.438 8.734 1 98.5 109 GLY B CA 1
ATOM 2142 C C . GLY B 1 109 ? -8.195 21.531 9.578 1 98.5 109 GLY B C 1
ATOM 2143 O O . GLY B 1 109 ? -7.629 20.5 9.969 1 98.5 109 GLY B O 1
ATOM 2144 N N . ALA B 1 110 ? -7.852 22.734 9.898 1 98.12 110 ALA B N 1
ATOM 2145 C CA . ALA B 1 110 ? -6.66 22.953 10.711 1 98.12 110 ALA B CA 1
ATOM 2146 C C . ALA B 1 110 ? -6.855 22.438 12.133 1 98.12 110 ALA B C 1
ATOM 2148 O O . ALA B 1 110 ? -5.949 21.828 12.711 1 98.12 110 ALA B O 1
ATOM 2149 N N . GLU B 1 111 ? -8.008 22.672 12.641 1 98 111 GLU B N 1
ATOM 2150 C CA . GLU B 1 111 ? -8.336 22.172 13.969 1 98 111 GLU B CA 1
ATOM 2151 C C . GLU B 1 111 ? -8.32 20.656 14.008 1 98 111 GLU B C 1
ATOM 2153 O O . GLU B 1 111 ? -7.832 20.047 14.969 1 98 111 GLU B O 1
ATOM 2158 N N . THR B 1 112 ? -8.828 20.109 12.977 1 97.88 112 THR B N 1
ATOM 2159 C CA . THR B 1 112 ? -8.828 18.656 12.859 1 97.88 112 THR B CA 1
ATOM 2160 C C . THR B 1 112 ? -7.406 18.109 12.836 1 97.88 112 THR B C 1
ATOM 2162 O O . THR B 1 112 ? -7.098 17.141 13.523 1 97.88 112 THR B O 1
ATOM 2165 N N . MET B 1 113 ? -6.555 18.75 12.117 1 97.12 113 MET B N 1
ATOM 2166 C CA . MET B 1 113 ? -5.16 18.312 12.039 1 97.12 113 MET B CA 1
ATOM 2167 C C . MET B 1 113 ? -4.48 18.438 13.391 1 97.12 113 MET B C 1
ATOM 2169 O O . MET B 1 113 ? -3.701 17.562 13.781 1 97.12 113 MET B O 1
ATOM 2173 N N . ARG B 1 114 ? -4.758 19.469 14.102 1 96.56 114 ARG B N 1
ATOM 2174 C CA . ARG B 1 114 ? -4.164 19.656 15.422 1 96.56 114 ARG B CA 1
ATOM 2175 C C . ARG B 1 114 ? -4.566 18.531 16.375 1 96.56 114 ARG B C 1
ATOM 2177 O O . ARG B 1 114 ? -3.779 18.109 17.219 1 96.56 114 ARG B O 1
ATOM 2184 N N . LYS B 1 115 ? -5.734 18.078 16.156 1 96.69 115 LYS B N 1
ATOM 2185 C CA . LYS B 1 115 ? -6.266 17.016 17 1 96.69 115 LYS B CA 1
ATOM 2186 C C . LYS B 1 115 ? -5.746 15.648 16.547 1 96.69 115 LYS B C 1
ATOM 2188 O O . LYS B 1 115 ? -5.367 14.82 17.375 1 96.69 115 LYS B O 1
ATOM 2193 N N . VAL B 1 116 ? -5.676 15.383 15.273 1 97.88 116 VAL B N 1
ATOM 2194 C CA . VAL B 1 116 ? -5.473 14.047 14.719 1 97.88 116 VAL B CA 1
ATOM 2195 C C . VAL B 1 116 ? -3.98 13.781 14.547 1 97.88 116 VAL B C 1
ATOM 2197 O O . VAL B 1 116 ? -3.518 12.656 14.727 1 97.88 116 VAL B O 1
ATOM 2200 N N . ALA B 1 117 ? -3.172 14.797 14.195 1 97.75 117 ALA B N 1
ATOM 2201 C CA . ALA B 1 117 ? -1.779 14.633 13.789 1 97.75 117 ALA B CA 1
ATOM 2202 C C . ALA B 1 117 ? -0.962 13.953 14.883 1 97.75 117 ALA B C 1
ATOM 2204 O O . ALA B 1 117 ? -0.173 13.047 14.602 1 97.75 117 ALA B O 1
ATOM 2205 N N . PRO B 1 118 ? -1.175 14.328 16.188 1 97.81 118 PRO B N 1
ATOM 2206 C CA . PRO B 1 118 ? -0.421 13.656 17.25 1 97.81 118 PRO B CA 1
ATOM 2207 C C . PRO B 1 118 ? -0.741 12.164 17.344 1 97.81 118 PRO B C 1
ATOM 2209 O O . PRO B 1 118 ? 0.153 11.359 17.594 1 97.81 118 PRO B O 1
ATOM 2212 N N . HIS B 1 119 ? -1.942 11.844 17.094 1 97.56 119 HIS B N 1
ATOM 2213 C CA . HIS B 1 119 ? -2.334 10.438 17.141 1 97.56 119 HIS B CA 1
ATOM 2214 C C . HIS B 1 119 ? -1.75 9.664 15.961 1 97.56 119 HIS B C 1
ATOM 2216 O O . HIS B 1 119 ? -1.296 8.531 16.125 1 97.56 119 HIS B O 1
ATOM 2222 N N . HIS B 1 120 ? -1.765 10.305 14.828 1 97.88 120 HIS B N 1
ATOM 2223 C CA . HIS B 1 120 ? -1.22 9.656 13.641 1 97.88 120 HIS B CA 1
ATOM 2224 C C . HIS B 1 120 ? 0.281 9.422 13.781 1 97.88 120 HIS B C 1
ATOM 2226 O O . HIS B 1 120 ? 0.776 8.336 13.469 1 97.88 120 HIS B O 1
ATOM 2232 N N . VAL B 1 121 ? 0.997 10.43 14.273 1 98.12 121 VAL B N 1
ATOM 2233 C CA . VAL B 1 121 ? 2.439 10.289 14.438 1 98.12 121 VAL B CA 1
ATOM 2234 C C . VAL B 1 121 ? 2.742 9.172 15.438 1 98.12 121 VAL B C 1
ATOM 2236 O O . VAL B 1 121 ? 3.674 8.391 15.242 1 98.12 121 VAL B O 1
ATOM 2239 N N . GLU B 1 122 ? 1.96 9.086 16.453 1 98.12 122 GLU B N 1
ATOM 2240 C CA . GLU B 1 122 ? 2.143 8.016 17.438 1 98.12 122 GLU B CA 1
ATOM 2241 C C . GLU B 1 122 ? 1.928 6.648 16.797 1 98.12 122 GLU B C 1
ATOM 2243 O O . GLU B 1 122 ? 2.662 5.699 17.078 1 98.12 122 GLU B O 1
ATOM 2248 N N . SER B 1 123 ? 0.942 6.578 15.961 1 98.12 123 SER B N 1
ATOM 2249 C CA . SER B 1 123 ? 0.697 5.34 15.227 1 98.12 123 SER B CA 1
ATOM 2250 C C . SER B 1 123 ? 1.883 4.98 14.344 1 98.12 123 SER B C 1
ATOM 2252 O O . SER B 1 123 ? 2.357 3.842 14.367 1 98.12 123 SER B O 1
ATOM 2254 N N . VAL B 1 124 ? 2.418 5.918 13.602 1 98.38 124 VAL B N 1
ATOM 2255 C CA . VAL B 1 124 ? 3.572 5.723 12.734 1 98.38 124 VAL B CA 1
ATOM 2256 C C . VAL B 1 124 ? 4.777 5.285 13.562 1 98.38 124 VAL B C 1
ATOM 2258 O O . VAL B 1 124 ? 5.508 4.371 13.172 1 98.38 124 VAL B O 1
ATOM 2261 N N . ARG B 1 125 ? 4.953 5.922 14.719 1 98.44 125 ARG B N 1
ATOM 2262 C CA . ARG B 1 125 ? 6.074 5.566 15.578 1 98.44 125 ARG B CA 1
ATOM 2263 C C . ARG B 1 125 ? 5.93 4.141 16.109 1 98.44 125 ARG B C 1
ATOM 2265 O O . ARG B 1 125 ? 6.859 3.338 16 1 98.44 125 ARG B O 1
ATOM 2272 N N . ASN B 1 126 ? 4.742 3.756 16.547 1 97.94 126 ASN B N 1
ATOM 2273 C CA . ASN B 1 126 ? 4.496 2.467 17.188 1 97.94 126 ASN B CA 1
ATOM 2274 C C . ASN B 1 126 ? 4.621 1.315 16.188 1 97.94 126 ASN B C 1
ATOM 2276 O O . ASN B 1 126 ? 5.082 0.229 16.547 1 97.94 126 ASN B O 1
ATOM 2280 N N . HIS B 1 127 ? 4.293 1.606 14.922 1 98.12 127 HIS B N 1
ATOM 2281 C CA . HIS B 1 127 ? 4.133 0.484 14 1 98.12 127 HIS B CA 1
ATOM 2282 C C . HIS B 1 127 ? 5.227 0.479 12.938 1 98.12 127 HIS B C 1
ATOM 2284 O O . HIS B 1 127 ? 5.297 -0.435 12.117 1 98.12 127 HIS B O 1
ATOM 2290 N N . PHE B 1 128 ? 6.02 1.487 13.023 1 98.62 128 PHE B N 1
ATOM 2291 C CA . PHE B 1 128 ? 7.023 1.56 11.969 1 98.62 128 PHE B CA 1
ATOM 2292 C C . PHE B 1 128 ? 8.32 2.166 12.492 1 98.62 128 PHE B C 1
ATOM 2294 O O . PHE B 1 128 ? 9.305 1.454 12.703 1 98.62 128 PHE B O 1
ATOM 2301 N N . MET B 1 129 ? 8.328 3.439 12.953 1 98.56 129 MET B N 1
ATOM 2302 C CA . MET B 1 129 ? 9.539 4.215 13.211 1 98.56 129 MET B CA 1
ATOM 2303 C C . MET B 1 129 ? 10.297 3.664 14.414 1 98.56 129 MET B C 1
ATOM 2305 O O . MET B 1 129 ? 11.516 3.506 14.367 1 98.56 129 MET B O 1
ATOM 2309 N N . ASP B 1 130 ? 9.609 3.283 15.484 1 98.06 130 ASP B N 1
ATOM 2310 C CA . ASP B 1 130 ? 10.25 2.867 16.719 1 98.06 130 ASP B CA 1
ATOM 2311 C C . ASP B 1 130 ? 10.766 1.434 16.625 1 98.06 130 ASP B C 1
ATOM 2313 O O . ASP B 1 130 ? 11.469 0.958 17.516 1 98.06 130 ASP B O 1
ATOM 2317 N N . LEU B 1 131 ? 10.5 0.799 15.562 1 98.31 131 LEU B N 1
ATOM 2318 C CA . LEU B 1 131 ? 10.961 -0.565 15.344 1 98.31 131 LEU B CA 1
ATOM 2319 C C . LEU B 1 131 ? 12.266 -0.575 14.539 1 98.31 131 LEU B C 1
ATOM 2321 O O . LEU B 1 131 ? 12.844 -1.637 14.305 1 98.31 131 LEU B O 1
ATOM 2325 N N . LEU B 1 132 ? 12.695 0.618 14.164 1 98.12 132 LEU B N 1
ATOM 2326 C CA . LEU B 1 132 ? 13.906 0.78 13.383 1 98.12 132 LEU B CA 1
ATOM 2327 C C . LEU B 1 132 ? 14.977 1.519 14.18 1 98.12 132 LEU B C 1
ATOM 2329 O O . LEU B 1 132 ? 14.711 2.578 14.75 1 98.12 132 LEU B O 1
ATOM 2333 N N . SER B 1 133 ? 16.188 0.951 14.258 1 97.69 133 SER B N 1
ATOM 2334 C CA . SER B 1 133 ? 17.312 1.74 14.742 1 97.69 133 SER B CA 1
ATOM 2335 C C . SER B 1 133 ? 17.656 2.867 13.773 1 97.69 133 SER B C 1
ATOM 2337 O O . SER B 1 133 ? 17.266 2.826 12.602 1 97.69 133 SER B O 1
ATOM 2339 N N . PRO B 1 134 ? 18.391 3.846 14.242 1 97.12 134 PRO B N 1
ATOM 2340 C CA . PRO B 1 134 ? 18.812 4.902 13.32 1 97.12 134 PRO B CA 1
ATOM 2341 C C . PRO B 1 134 ? 19.594 4.367 12.117 1 97.12 134 PRO B C 1
ATOM 2343 O O . PRO B 1 134 ? 19.422 4.859 11 1 97.12 134 PRO B O 1
ATOM 2346 N N . GLU B 1 135 ? 20.375 3.352 12.352 1 97.06 135 GLU B N 1
ATOM 2347 C CA . GLU B 1 135 ? 21.141 2.746 11.266 1 97.06 135 GLU B CA 1
ATOM 2348 C C . GLU B 1 135 ? 20.219 2.025 10.281 1 97.06 135 GLU B C 1
ATOM 2350 O O . GLU B 1 135 ? 20.359 2.188 9.07 1 97.06 135 GLU B O 1
ATOM 2355 N N . ALA B 1 136 ? 19.297 1.285 10.789 1 97.44 136 ALA B N 1
ATOM 2356 C CA . ALA B 1 136 ? 18.328 0.573 9.945 1 97.44 136 ALA B CA 1
ATOM 2357 C C . ALA B 1 136 ? 17.484 1.548 9.133 1 97.44 136 ALA B C 1
ATOM 2359 O O . ALA B 1 136 ? 17.188 1.293 7.965 1 97.44 136 ALA B O 1
ATOM 2360 N N . LEU B 1 137 ? 17.156 2.652 9.766 1 97.94 137 LEU B N 1
ATOM 2361 C CA . LEU B 1 137 ? 16.359 3.674 9.078 1 97.94 137 LEU B CA 1
ATOM 2362 C C . LEU B 1 137 ? 17.156 4.281 7.922 1 97.94 137 LEU B C 1
ATOM 2364 O O . LEU B 1 137 ? 16.609 4.477 6.832 1 97.94 137 LEU B O 1
ATOM 2368 N N . ALA B 1 138 ? 18.359 4.574 8.18 1 97.19 138 ALA B N 1
ATOM 2369 C CA . ALA B 1 138 ? 19.219 5.145 7.137 1 97.19 138 ALA B CA 1
ATOM 2370 C C . ALA B 1 138 ? 19.375 4.18 5.965 1 97.19 138 ALA B C 1
ATOM 2372 O O . ALA B 1 138 ? 19.328 4.59 4.805 1 97.19 138 ALA B O 1
ATOM 2373 N N . GLU B 1 139 ? 19.531 2.955 6.234 1 96.62 139 GLU B N 1
ATOM 2374 C CA . GLU B 1 139 ? 19.688 1.93 5.207 1 96.62 139 GLU B CA 1
ATOM 2375 C C . GLU B 1 139 ? 18.406 1.738 4.41 1 96.62 139 GLU B C 1
ATOM 2377 O O . GLU B 1 139 ? 18.438 1.562 3.189 1 96.62 139 GLU B O 1
ATOM 2382 N N . LEU B 1 140 ? 17.312 1.741 5.125 1 97.56 140 LEU B N 1
ATOM 2383 C CA . LEU B 1 140 ? 16.016 1.642 4.469 1 97.56 140 LEU B CA 1
ATOM 2384 C C . LEU B 1 140 ? 15.805 2.799 3.5 1 97.56 140 LEU B C 1
ATOM 2386 O O . LEU B 1 140 ? 15.43 2.588 2.344 1 97.56 140 LEU B O 1
ATOM 2390 N N . HIS B 1 141 ? 16.062 3.957 3.986 1 97.75 141 HIS B N 1
ATOM 2391 C CA . HIS B 1 141 ? 15.906 5.145 3.156 1 97.75 141 HIS B CA 1
ATOM 2392 C C . HIS B 1 141 ? 16.828 5.09 1.939 1 97.75 141 HIS B C 1
ATOM 2394 O O . HIS B 1 141 ? 16.406 5.398 0.823 1 97.75 141 HIS B O 1
ATOM 2400 N N . ALA B 1 142 ? 18 4.688 2.158 1 97.38 142 ALA B N 1
ATOM 2401 C CA . ALA B 1 142 ? 18.984 4.602 1.076 1 97.38 142 ALA B CA 1
ATOM 2402 C C . ALA B 1 142 ? 18.547 3.58 0.027 1 97.38 142 ALA B C 1
ATOM 2404 O O . ALA B 1 142 ? 18.766 3.785 -1.171 1 97.38 142 ALA B O 1
ATOM 2405 N N . ALA B 1 143 ? 18 2.52 0.451 1 97.56 143 ALA B N 1
ATOM 2406 C CA . ALA B 1 143 ? 17.562 1.449 -0.445 1 97.56 143 ALA B CA 1
ATOM 2407 C C . ALA B 1 143 ? 16.344 1.872 -1.253 1 97.56 143 ALA B C 1
ATOM 2409 O O . ALA B 1 143 ? 16.219 1.527 -2.43 1 97.56 143 ALA B O 1
ATOM 2410 N N . LEU B 1 144 ? 15.453 2.658 -0.665 1 98 144 LEU B N 1
ATOM 2411 C CA . LEU B 1 144 ? 14.164 2.957 -1.286 1 98 144 LEU B CA 1
ATOM 2412 C C . LEU B 1 144 ? 14.266 4.184 -2.184 1 98 144 LEU B C 1
ATOM 2414 O O . LEU B 1 144 ? 13.469 4.352 -3.107 1 98 144 LEU B O 1
ATOM 2418 N N . THR B 1 145 ? 15.25 5.059 -1.928 1 97.5 145 THR B N 1
ATOM 2419 C CA . THR B 1 145 ? 15.352 6.336 -2.621 1 97.5 145 THR B CA 1
ATOM 2420 C C . THR B 1 145 ? 15.484 6.125 -4.129 1 97.5 145 THR B C 1
ATOM 2422 O O . THR B 1 145 ? 14.734 6.719 -4.91 1 97.5 145 THR B O 1
ATOM 2425 N N . PRO B 1 146 ? 16.375 5.188 -4.609 1 97.06 146 PRO B N 1
ATOM 2426 C CA . PRO B 1 146 ? 16.453 4.98 -6.059 1 97.06 146 PRO B CA 1
ATOM 2427 C C . PRO B 1 146 ? 15.172 4.422 -6.652 1 97.06 146 PRO B C 1
ATOM 2429 O O . PRO B 1 146 ? 14.852 4.699 -7.812 1 97.06 146 PRO B O 1
ATOM 2432 N N . ILE B 1 147 ? 14.445 3.641 -5.906 1 98 147 ILE B N 1
ATOM 2433 C CA . ILE B 1 147 ? 13.18 3.07 -6.359 1 98 147 ILE B CA 1
ATOM 2434 C C . ILE B 1 147 ? 12.148 4.18 -6.527 1 98 147 ILE B C 1
ATOM 2436 O O . ILE B 1 147 ? 11.453 4.242 -7.547 1 98 147 ILE B O 1
ATOM 2440 N N . ALA B 1 148 ? 12.0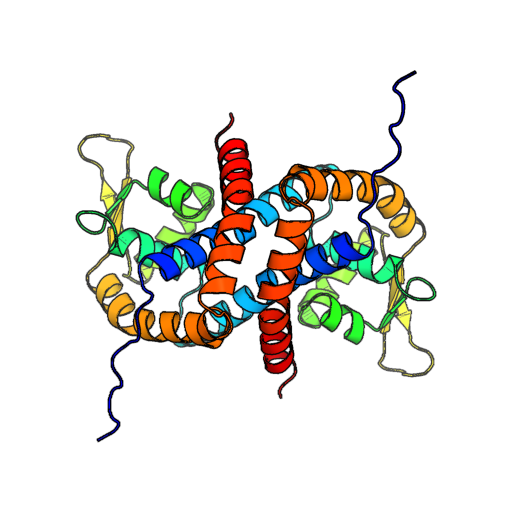86 5.066 -5.523 1 96.56 148 ALA B N 1
ATOM 2441 C CA . ALA B 1 148 ? 11.18 6.203 -5.598 1 96.56 148 ALA B CA 1
ATOM 2442 C C . ALA B 1 148 ? 11.469 7.062 -6.824 1 96.56 148 ALA B C 1
ATOM 2444 O O . ALA B 1 148 ? 10.555 7.453 -7.551 1 96.56 148 ALA B O 1
ATOM 2445 N N . GLU B 1 149 ? 12.719 7.332 -7.039 1 95.81 149 GLU B N 1
ATOM 2446 C CA . GLU B 1 149 ? 13.125 8.156 -8.172 1 95.81 149 GLU B CA 1
ATOM 2447 C C . GLU B 1 149 ? 12.766 7.488 -9.5 1 95.81 149 GLU B C 1
ATOM 2449 O O . GLU B 1 149 ? 12.273 8.148 -10.422 1 95.81 149 GLU B O 1
ATOM 2454 N N . HIS B 1 150 ? 13.023 6.23 -9.594 1 97 150 HIS B N 1
ATOM 2455 C CA . HIS B 1 150 ? 12.688 5.461 -10.789 1 97 150 HIS B CA 1
ATOM 2456 C C . HIS B 1 150 ? 11.188 5.52 -11.078 1 97 150 HIS B C 1
ATOM 2458 O O . HIS B 1 150 ? 10.781 5.801 -12.211 1 97 150 HIS B O 1
ATOM 2464 N N . LEU B 1 151 ? 10.367 5.34 -10.055 1 95.81 151 LEU B N 1
ATOM 2465 C CA . LEU B 1 151 ? 8.914 5.254 -10.211 1 95.81 151 LEU B CA 1
ATOM 2466 C C . LEU B 1 151 ? 8.32 6.625 -10.508 1 95.81 151 LEU B C 1
ATOM 2468 O O . LEU B 1 151 ? 7.355 6.738 -11.266 1 95.81 151 LEU B O 1
ATOM 2472 N N . ARG B 1 152 ? 8.844 7.676 -9.883 1 89.38 152 ARG B N 1
ATOM 2473 C CA . ARG B 1 152 ? 8.391 9.031 -10.164 1 89.38 152 ARG B CA 1
ATOM 2474 C C . ARG B 1 152 ? 8.672 9.414 -11.617 1 89.38 152 ARG B C 1
ATOM 2476 O O . ARG B 1 152 ? 7.863 10.086 -12.258 1 89.38 152 ARG B O 1
ATOM 2483 N N . GLY B 1 153 ? 9.883 8.992 -12.07 1 85.81 153 GLY B N 1
ATOM 2484 C CA . GLY B 1 153 ? 10.219 9.25 -13.461 1 85.81 153 GLY B CA 1
ATOM 2485 C C . GLY B 1 153 ? 9.289 8.57 -14.445 1 85.81 153 GLY B C 1
ATOM 2486 O O . GLY B 1 153 ? 9 9.109 -15.516 1 85.81 153 GLY B O 1
ATOM 2487 N N . ARG B 1 154 ? 8.766 7.43 -14.133 1 80.75 154 ARG B N 1
ATOM 2488 C CA . ARG B 1 154 ? 7.867 6.676 -15 1 80.75 154 ARG B CA 1
ATOM 2489 C C . ARG B 1 154 ? 6.477 7.305 -15.016 1 80.75 154 ARG B C 1
ATOM 2491 O O . ARG B 1 154 ? 5.793 7.285 -16.047 1 80.75 154 ARG B O 1
ATOM 2498 N N . ARG B 1 155 ? 5.996 7.789 -13.938 1 71.94 155 ARG B N 1
ATOM 2499 C CA . ARG B 1 155 ? 4.676 8.406 -13.859 1 71.94 155 ARG B CA 1
ATOM 2500 C C . ARG B 1 155 ? 4.652 9.742 -14.594 1 71.94 155 ARG B C 1
ATOM 2502 O O . ARG B 1 155 ? 3.623 10.141 -15.141 1 71.94 155 ARG B O 1
ATOM 2509 N N . GLY B 1 156 ? 5.805 10.477 -14.516 1 58.84 156 GLY B N 1
ATOM 2510 C CA . GLY B 1 156 ? 5.918 11.766 -15.18 1 58.84 156 GLY B CA 1
ATOM 2511 C C . GLY B 1 156 ? 6.113 11.648 -16.688 1 58.84 156 GLY B C 1
ATOM 2512 O O . GLY B 1 156 ? 6.086 12.648 -17.406 1 58.84 156 GLY B O 1
ATOM 2513 N N . LYS B 1 157 ? 6.527 10.508 -17.094 1 47.81 157 LYS B N 1
ATOM 2514 C CA . LYS B 1 157 ? 6.758 10.398 -18.531 1 47.81 157 LYS B CA 1
ATOM 2515 C C . LYS B 1 157 ? 5.441 10.25 -19.297 1 47.81 157 LYS B C 1
ATOM 2517 O O . LYS B 1 157 ? 4.609 9.406 -18.938 1 47.81 157 LYS B O 1
ATOM 2522 N N . PRO B 1 158 ? 5.102 11.266 -20.406 1 42.75 158 PRO B N 1
ATOM 2523 C CA . PRO B 1 158 ? 3.906 11.25 -21.25 1 42.75 158 PRO B CA 1
ATOM 2524 C C . PRO B 1 158 ? 3.717 9.93 -21.984 1 42.75 158 PRO B C 1
ATOM 2526 O O . PRO B 1 158 ? 4.691 9.211 -22.25 1 42.75 158 PRO B O 1
#

Secondary structure (DSSP, 8-state):
--------PPPHHHHHHHHHHHHHHHHHHHHHHHHHGGGT--HHHHHHHHHHHTSGGGEEEHHHHHHHTT--HHHHHHHHHHHHHTTSEEEEE-SS-TT-EEEEE-HHHHHHHHHHHHHHHHHHHHHTGGGS-HHHHHHHHHHHHHHHHHHHHHHS--/--------PPPHHHHHHHHHHHHHHHHHHHHHHHHHGGGT--HHHHHHHHHHHTSGGGEEEHHHHHHHTT--HHHHHHHHHHHHHTTSEEEEE-SS-TT-EEEEE-HHHHHHHHHHHHHHHHHHHHHTGGGS-HHHHHHHHHHHHHHHHHHHHHHS--

Foldseek 3Di:
DPPPPPDPDDDPVRVVVVVVVVCLVVVLQVQLQVLCVVLVDGPLRVQLLVVQVPDVQSKDKLVVSCLSSVHDSVVSVVVLVVCVVVVQWDKDADPVDRPIIMIHGGPVVVVSCVVCVVSSVVSCCVSPVVVADPVRVVVVCVVCVVVVVVVSVVVPDD/DPPPPPDPDDDPVRVVVVVVVVCLVVVLQVLLQVLCVVLVDGPLRVQLLVVQVPDVQSKDKLVVSCLSSVHDSVVSVVVLVVCVVVVQWDKDADPVDNPIIMIHGGPVVVVSCVVCVVSSVVSCCVSPVVVADPVRVVVVCVVCVVVVVVVSVVVPDD

Sequence (316 aa):
METETATRWLSDTEQCAWRTHLDVSRLLMHQLEKDLQPFGLTMNDYEILVNLSESDEQRMRMSDLAAATLQSKSRLSHQITRMETAGLVRRTHCESDRRGLYAVLTELGAETMRKVAPHHVESVRNHFMDLLSPEALAELHAALTPIAEHLRGRRGKPMETETATRWLSDTEQCAWRTHLDVSRLLMHQLEKDLQPFGLTMNDYEILVNLSESDEQRMRMSDLAAATLQSKSRLSHQITRMETAGLVRRTHCESDRRGLYAVLTELGAETMRKVAPHHVESVRNHFMDLLSPEALAELHAALTPIAEHLRGRRGKP

Radius of gyration: 21.74 Å; Cα contacts (8 Å, |Δi|>4): 343; chains: 2; bounding box: 42×68×70 Å

Nearest PDB structures (foldseek):
  3zmd-assembly2_D  TM=9.971E-01  e=9.019E-21  Streptomyces coelicolor
  3zpl-assembly1_B  TM=9.801E-01  e=7.223E-13  Streptomyces coelicolor
  3zpl-assembly2_F  TM=9.806E-01  e=1.094E-12  Streptomyces coelicolor
  3zpl-assembly2_E  TM=9.640E-01  e=7.664E-13  Streptomyces coelicolor
  4zzl-assembly1_B  TM=9.156E-01  e=2.958E-07  Pseudomonas aeruginosa

InterPro domains:
  IPR000835 MarR-type HTH domain [PF12802] (39-100)
  IPR000835 MarR-type HTH domain [PS50995] (1-149)
  IPR000835 MarR-type HTH domain [SM00347] (34-137)
  IPR036388 Winged helix-like DNA-binding domain superfamily [G3DSA:1.10.10.10] (7-158)
  IPR036390 Winged helix DNA-binding domain superfamily [SSF46785] (7-152)
  IPR039422 Transcription regulators MarR/SlyA-like [PTHR33164] (22-152)

pLDDT: mean 93.24, std 11.06, range [37.69, 98.81]